Protein AF-A0A9D9NHU2-F1 (afdb_monomer_lite)

Structure (mmCIF, N/CA/C/O backbone):
data_AF-A0A9D9NHU2-F1
#
_entry.id   AF-A0A9D9NHU2-F1
#
loop_
_atom_site.group_PDB
_atom_site.id
_atom_site.type_symbol
_atom_site.label_atom_id
_atom_site.label_alt_id
_atom_site.label_comp_id
_atom_site.label_asym_id
_atom_site.label_entity_id
_atom_site.label_seq_id
_atom_site.pdbx_PDB_ins_code
_a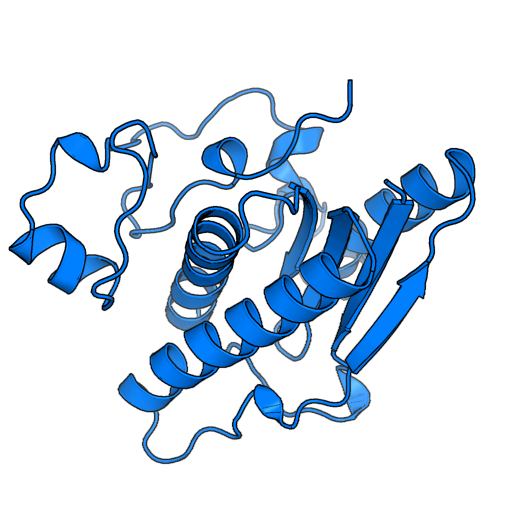tom_site.Cartn_x
_atom_site.Cartn_y
_atom_site.Cartn_z
_atom_site.occupancy
_atom_site.B_iso_or_equiv
_atom_site.auth_seq_id
_atom_site.auth_comp_id
_atom_site.auth_asym_id
_atom_site.auth_atom_id
_atom_site.pdbx_PDB_model_num
ATOM 1 N N . MET A 1 1 ? 12.990 13.660 -10.663 1.00 80.00 1 MET A N 1
ATOM 2 C CA . MET A 1 1 ? 12.350 12.612 -9.836 1.00 80.00 1 MET A CA 1
ATOM 3 C C . MET A 1 1 ? 12.572 11.286 -10.528 1.00 80.00 1 MET A C 1
ATOM 5 O O . MET A 1 1 ? 12.376 11.234 -11.737 1.00 80.00 1 MET A O 1
ATOM 9 N N . SER A 1 2 ? 12.966 10.268 -9.773 1.00 94.19 2 SER A N 1
ATOM 10 C CA . SER A 1 2 ? 13.248 8.923 -10.280 1.00 94.19 2 SER A CA 1
ATOM 11 C C . SER A 1 2 ? 12.196 7.936 -9.783 1.00 94.19 2 SER A C 1
ATOM 13 O O . SER A 1 2 ? 11.373 8.263 -8.919 1.00 94.19 2 SER A O 1
ATOM 15 N N . PHE A 1 3 ? 12.226 6.727 -10.334 1.00 97.00 3 PHE A N 1
ATOM 16 C CA . PHE A 1 3 ? 11.412 5.614 -9.871 1.00 97.00 3 PHE A CA 1
ATOM 17 C C . PHE A 1 3 ? 12.266 4.631 -9.077 1.00 97.00 3 PHE A C 1
ATOM 19 O O . PHE A 1 3 ? 13.437 4.421 -9.385 1.00 97.00 3 PHE A O 1
ATOM 26 N N . TYR A 1 4 ? 11.668 4.007 -8.070 1.00 97.62 4 TYR A N 1
ATOM 27 C CA . TYR A 1 4 ? 12.347 3.074 -7.186 1.00 97.62 4 TYR A CA 1
ATOM 28 C C . TYR A 1 4 ? 11.470 1.862 -6.891 1.00 97.62 4 TYR A C 1
ATOM 30 O O . TYR A 1 4 ? 10.269 1.986 -6.647 1.00 97.62 4 TYR A O 1
ATOM 38 N N . HIS A 1 5 ? 12.092 0.688 -6.862 1.00 97.56 5 HIS A N 1
ATOM 39 C CA . HIS A 1 5 ? 11.513 -0.543 -6.348 1.00 97.56 5 HIS A CA 1
ATOM 40 C C . HIS A 1 5 ? 11.948 -0.741 -4.899 1.00 97.56 5 HIS A C 1
ATOM 42 O O . HIS A 1 5 ? 13.120 -1.005 -4.623 1.00 97.56 5 HIS A O 1
ATOM 48 N N . PHE A 1 6 ? 10.997 -0.625 -3.979 1.00 97.12 6 PHE A N 1
ATOM 49 C CA . PHE A 1 6 ? 11.172 -0.978 -2.575 1.00 97.12 6 PHE A CA 1
ATOM 50 C C . PHE A 1 6 ? 10.525 -2.335 -2.303 1.00 97.12 6 PHE A C 1
ATOM 52 O O . PHE A 1 6 ? 9.419 -2.612 -2.772 1.00 97.12 6 PHE A O 1
ATOM 59 N N . TYR A 1 7 ? 11.198 -3.181 -1.529 1.00 95.75 7 TYR A N 1
ATOM 60 C CA . TYR A 1 7 ? 10.644 -4.465 -1.114 1.00 95.75 7 TYR A CA 1
ATOM 61 C C . TYR A 1 7 ? 11.212 -4.948 0.217 1.00 95.75 7 TYR A C 1
ATOM 63 O O . TYR A 1 7 ? 12.335 -4.597 0.579 1.00 95.75 7 TYR A O 1
ATOM 71 N N . THR A 1 8 ? 10.463 -5.789 0.928 1.00 93.81 8 THR A N 1
ATOM 72 C CA . THR A 1 8 ? 11.000 -6.605 2.031 1.00 93.81 8 THR A CA 1
ATOM 73 C C . THR A 1 8 ? 11.357 -8.007 1.526 1.00 93.81 8 THR A C 1
ATOM 75 O O . THR A 1 8 ? 10.780 -8.483 0.551 1.00 93.81 8 THR A O 1
ATOM 78 N N . ASP A 1 9 ? 12.361 -8.657 2.118 1.00 86.44 9 ASP A N 1
ATOM 79 C CA . ASP A 1 9 ? 12.781 -10.011 1.725 1.00 86.44 9 ASP A CA 1
ATOM 80 C C . ASP A 1 9 ? 11.915 -11.060 2.431 1.00 86.44 9 ASP A C 1
ATOM 82 O O . ASP A 1 9 ? 12.113 -11.343 3.613 1.00 86.44 9 ASP A O 1
ATOM 86 N N . GLY A 1 10 ? 10.981 -11.665 1.692 1.00 79.25 10 GLY A N 1
ATOM 87 C CA . GLY A 1 10 ? 10.067 -12.679 2.230 1.00 79.25 10 GLY A CA 1
ATOM 88 C C . GLY A 1 10 ? 10.745 -13.970 2.690 1.00 79.25 10 GLY A C 1
ATOM 89 O O . GLY A 1 10 ? 10.165 -14.716 3.469 1.00 79.25 10 GLY A O 1
ATOM 90 N N . ARG A 1 11 ? 11.991 -14.240 2.275 1.00 76.38 11 ARG A N 1
ATOM 91 C CA . ARG A 1 11 ? 12.738 -15.432 2.733 1.00 76.38 11 ARG A CA 1
ATOM 92 C C . ARG A 1 11 ? 13.315 -15.260 4.133 1.00 76.38 11 ARG A C 1
ATOM 94 O O . ARG A 1 11 ? 13.636 -16.243 4.789 1.00 76.38 11 ARG A O 1
ATOM 101 N N . CYS A 1 12 ? 13.497 -14.015 4.563 1.00 65.06 12 CYS A N 1
ATOM 102 C CA . CYS A 1 12 ? 14.100 -13.680 5.849 1.00 65.06 12 CYS A CA 1
ATOM 103 C C . CYS A 1 12 ? 13.056 -13.334 6.914 1.00 65.06 12 CYS A C 1
ATOM 105 O O . CYS A 1 12 ? 13.440 -12.885 7.992 1.00 65.06 12 CYS A O 1
ATOM 107 N N . GLN A 1 13 ? 11.763 -13.477 6.613 1.00 65.06 13 GLN A N 1
ATOM 108 C CA . GLN A 1 13 ? 10.702 -12.951 7.455 1.00 65.06 13 GLN A CA 1
ATOM 109 C C . GLN A 1 13 ? 9.581 -13.973 7.669 1.00 65.06 13 GLN A C 1
ATOM 111 O O . GLN A 1 13 ? 9.159 -14.671 6.750 1.00 65.06 13 GLN A O 1
ATOM 116 N N . SER A 1 14 ? 9.104 -14.048 8.913 1.00 77.69 14 SER A N 1
ATOM 117 C CA . SER A 1 14 ? 7.862 -14.739 9.266 1.00 77.69 14 SER A CA 1
ATOM 118 C C . SER A 1 14 ? 6.642 -14.031 8.650 1.00 77.69 14 SER A C 1
ATOM 120 O O . SER A 1 14 ? 6.764 -12.948 8.081 1.00 77.69 14 SER A O 1
ATOM 122 N N . LEU A 1 15 ? 5.448 -14.623 8.734 1.00 86.56 15 LEU A N 1
ATOM 123 C CA . LEU A 1 15 ? 4.228 -13.994 8.209 1.00 86.56 15 LEU A CA 1
ATOM 124 C C . LEU A 1 15 ? 4.022 -12.589 8.808 1.00 86.56 15 LEU A C 1
ATOM 126 O O . LEU A 1 15 ? 3.849 -12.442 10.023 1.00 86.56 15 LEU A O 1
ATOM 130 N N . ILE A 1 16 ? 4.017 -11.573 7.939 1.00 90.94 16 ILE A N 1
ATOM 131 C CA . ILE A 1 16 ? 3.676 -10.180 8.259 1.00 90.94 16 ILE A CA 1
ATOM 132 C C . ILE A 1 16 ? 2.160 -10.063 8.414 1.00 90.94 16 ILE A C 1
ATOM 134 O O . ILE A 1 16 ? 1.683 -9.478 9.385 1.00 90.94 16 ILE A O 1
ATOM 138 N N . PHE A 1 17 ? 1.417 -10.627 7.461 1.00 93.75 17 PHE A N 1
ATOM 139 C CA . PHE A 1 17 ? -0.039 -10.588 7.410 1.00 93.75 17 PHE A CA 1
ATOM 140 C C . PHE A 1 17 ? -0.584 -12.000 7.593 1.00 93.75 17 PHE A C 1
ATOM 142 O O . PHE A 1 17 ? -0.278 -12.895 6.805 1.00 93.75 17 PHE A O 1
ATOM 149 N N . ARG A 1 18 ? -1.368 -12.210 8.653 1.00 92.62 18 ARG A N 1
ATOM 150 C CA . ARG A 1 18 ? -1.870 -13.541 9.033 1.00 92.62 18 ARG A CA 1
ATOM 151 C C . ARG A 1 18 ? -3.325 -13.750 8.642 1.00 92.62 18 ARG A C 1
ATOM 153 O O . ARG A 1 18 ? -3.749 -14.881 8.434 1.00 92.62 18 ARG A O 1
ATOM 160 N N . ASP A 1 19 ? -4.078 -12.663 8.542 1.00 95.00 19 ASP A N 1
ATOM 161 C CA . ASP A 1 19 ? -5.487 -12.663 8.180 1.00 95.00 19 ASP A CA 1
ATOM 162 C C . ASP A 1 19 ? -5.866 -11.389 7.410 1.00 95.00 19 ASP A C 1
ATOM 164 O O . ASP A 1 19 ? -5.051 -10.487 7.197 1.00 95.00 19 ASP A O 1
ATOM 168 N N . ALA A 1 20 ? -7.125 -11.321 6.974 1.00 96.38 20 ALA A N 1
ATOM 169 C CA . ALA A 1 20 ? -7.640 -10.193 6.208 1.00 96.38 20 ALA A CA 1
ATOM 170 C C . ALA A 1 20 ? -7.534 -8.858 6.961 1.00 96.38 20 ALA A C 1
ATOM 172 O O . ALA A 1 20 ? -7.265 -7.837 6.339 1.00 96.38 20 ALA A O 1
ATOM 173 N N . GLU A 1 21 ? -7.698 -8.841 8.284 1.00 95.56 21 GLU A N 1
ATOM 174 C CA . GLU A 1 21 ? -7.624 -7.602 9.062 1.00 95.56 21 GLU A CA 1
ATOM 175 C C . GLU A 1 21 ? -6.203 -7.024 9.069 1.00 95.56 21 GLU A C 1
ATOM 177 O O . GLU A 1 21 ? -6.027 -5.805 8.979 1.00 95.56 21 GLU A O 1
ATOM 182 N N . ASP A 1 22 ? -5.178 -7.879 9.112 1.00 95.88 22 ASP A N 1
ATOM 183 C CA . ASP A 1 22 ? -3.791 -7.433 8.975 1.00 95.88 22 ASP A CA 1
ATOM 184 C C . ASP A 1 22 ? -3.569 -6.774 7.611 1.00 95.88 22 ASP A C 1
ATOM 186 O O . ASP A 1 22 ? -2.947 -5.710 7.526 1.00 95.88 22 ASP A O 1
ATOM 190 N N . PHE A 1 23 ? -4.104 -7.372 6.542 1.00 97.44 23 PHE A N 1
ATOM 191 C CA . PHE A 1 23 ? -4.019 -6.784 5.209 1.00 97.44 23 PHE A CA 1
ATOM 192 C C . PHE A 1 23 ? -4.776 -5.456 5.119 1.00 97.44 23 PHE A C 1
ATOM 194 O O . PHE A 1 23 ? -4.222 -4.504 4.576 1.00 97.44 23 PHE A O 1
ATOM 201 N N . ILE A 1 24 ? -5.972 -5.339 5.707 1.00 97.44 24 ILE A N 1
ATOM 202 C CA . ILE A 1 24 ? -6.729 -4.074 5.779 1.00 97.44 24 ILE A CA 1
ATOM 203 C C . ILE A 1 24 ? -5.876 -2.983 6.447 1.00 97.44 24 ILE A C 1
ATOM 205 O O . ILE A 1 24 ? -5.733 -1.878 5.916 1.00 97.44 24 ILE A O 1
ATOM 209 N N . ARG A 1 25 ? -5.226 -3.305 7.575 1.00 96.44 25 ARG A N 1
ATOM 210 C CA . ARG A 1 25 ? -4.286 -2.398 8.260 1.00 96.44 25 ARG A CA 1
ATOM 211 C C . ARG A 1 25 ? -3.094 -2.037 7.369 1.00 96.44 25 ARG A C 1
ATOM 213 O O . ARG A 1 25 ? -2.672 -0.881 7.370 1.00 96.44 25 ARG A O 1
ATOM 220 N N . GLY A 1 26 ? -2.580 -2.991 6.593 1.00 97.00 26 GLY A N 1
ATOM 221 C CA . GLY A 1 26 ? -1.527 -2.786 5.597 1.00 97.00 26 GLY A CA 1
ATOM 222 C C . GLY A 1 26 ? -1.925 -1.813 4.491 1.00 97.00 26 GLY A C 1
ATOM 223 O O . GLY A 1 26 ? -1.228 -0.824 4.280 1.00 97.00 26 GLY A O 1
ATOM 224 N N . MET A 1 27 ? -3.061 -2.051 3.834 1.00 97.88 27 MET A N 1
ATOM 225 C CA . MET A 1 27 ? -3.613 -1.186 2.782 1.00 97.88 27 MET A CA 1
ATOM 226 C C . MET A 1 27 ? -3.800 0.245 3.299 1.00 97.88 27 MET A C 1
ATOM 228 O O . MET A 1 27 ? -3.330 1.208 2.692 1.00 97.88 27 MET A O 1
ATOM 232 N N . ASN A 1 28 ? -4.389 0.384 4.488 1.00 97.69 28 ASN A N 1
ATOM 233 C CA . ASN A 1 28 ? -4.595 1.685 5.116 1.00 97.69 28 ASN A CA 1
ATOM 234 C C . ASN A 1 28 ? -3.263 2.362 5.476 1.00 97.69 28 ASN A C 1
ATOM 236 O O . ASN A 1 28 ? -3.112 3.570 5.288 1.00 97.69 28 ASN A O 1
ATOM 240 N N . ALA A 1 29 ? -2.261 1.604 5.934 1.00 97.56 29 ALA A N 1
ATOM 241 C CA . ALA A 1 29 ? -0.925 2.135 6.199 1.00 97.56 29 ALA A CA 1
ATOM 242 C C . ALA A 1 29 ? -0.248 2.689 4.934 1.00 97.56 29 ALA A C 1
ATOM 244 O O . ALA A 1 29 ? 0.498 3.664 5.050 1.00 97.56 29 ALA A O 1
ATOM 245 N N . VAL A 1 30 ? -0.520 2.138 3.743 1.00 98.12 30 VAL A N 1
ATOM 246 C CA . VAL A 1 30 ? -0.063 2.726 2.469 1.00 98.12 30 VAL A CA 1
ATOM 247 C C . VAL A 1 30 ? -0.676 4.112 2.277 1.00 98.12 30 VAL A C 1
ATOM 249 O O . VAL A 1 30 ? 0.070 5.076 2.107 1.00 98.12 30 VAL A O 1
ATOM 252 N N . ALA A 1 31 ? -2.001 4.235 2.397 1.00 97.69 31 ALA A N 1
ATOM 253 C CA . ALA A 1 31 ? -2.713 5.508 2.250 1.00 97.69 31 ALA A CA 1
ATOM 254 C C . ALA A 1 31 ? -2.180 6.587 3.210 1.00 97.69 31 ALA A C 1
ATOM 256 O O . ALA A 1 31 ? -1.863 7.705 2.802 1.00 97.69 31 ALA A O 1
ATOM 257 N N . PHE A 1 32 ? -2.006 6.240 4.488 1.00 97.94 32 PHE A N 1
ATOM 258 C CA . PHE A 1 32 ? -1.442 7.162 5.476 1.00 97.94 32 PHE A CA 1
ATOM 259 C C . PHE A 1 32 ? 0.019 7.515 5.191 1.00 97.94 32 PHE A C 1
ATOM 261 O O . PHE A 1 32 ? 0.433 8.642 5.454 1.00 97.94 32 PHE A O 1
ATOM 268 N N . SER A 1 33 ? 0.801 6.582 4.646 1.00 97.88 33 SER A N 1
ATOM 269 C CA . SER A 1 33 ? 2.198 6.844 4.285 1.00 97.88 33 SER A CA 1
ATOM 270 C C . SER A 1 33 ? 2.299 7.813 3.109 1.00 97.88 33 SER A C 1
ATOM 272 O O . SER A 1 33 ? 3.141 8.703 3.155 1.00 97.88 33 SER A O 1
ATOM 274 N N . VAL A 1 34 ? 1.405 7.715 2.116 1.00 96.69 34 VAL A N 1
ATOM 275 C CA . VAL A 1 34 ? 1.290 8.708 1.028 1.00 96.69 34 VAL A CA 1
ATOM 276 C C . VAL A 1 34 ? 0.927 10.080 1.592 1.00 96.69 34 VAL A C 1
ATOM 278 O O . VAL A 1 34 ? 1.561 11.076 1.261 1.00 96.69 34 VAL A O 1
ATOM 281 N N . GLN A 1 35 ? -0.041 10.133 2.507 1.00 95.94 35 GLN A N 1
ATOM 282 C CA . GLN A 1 35 ? -0.481 11.396 3.097 1.00 95.94 35 GLN A CA 1
ATOM 283 C C . GLN A 1 35 ? 0.602 12.086 3.942 1.00 95.94 35 GLN A C 1
ATOM 285 O O . GLN A 1 35 ? 0.650 13.315 3.991 1.00 95.94 35 GLN A O 1
ATOM 290 N N . VAL A 1 36 ? 1.451 11.312 4.623 1.00 97.00 36 VAL A N 1
ATOM 291 C CA . VAL A 1 36 ? 2.588 11.839 5.397 1.00 97.00 36 VAL A CA 1
ATOM 292 C C . VAL A 1 36 ? 3.746 12.241 4.478 1.00 97.00 36 VAL A C 1
ATOM 294 O O . VAL A 1 36 ? 4.400 13.248 4.733 1.00 97.00 36 VAL A O 1
ATOM 297 N N . CYS A 1 37 ? 3.992 11.483 3.409 1.00 96.75 37 CYS A N 1
ATOM 298 C CA . CYS A 1 37 ? 5.098 11.684 2.474 1.00 96.75 37 CYS A CA 1
ATOM 299 C C . CYS A 1 37 ? 4.579 12.222 1.131 1.00 96.75 37 CYS A C 1
ATOM 301 O O . CYS A 1 37 ? 4.667 11.544 0.110 1.00 96.75 37 CYS A O 1
ATOM 303 N N . GLN A 1 38 ? 4.041 13.446 1.131 1.00 93.69 38 GLN A N 1
ATOM 304 C CA . GLN A 1 38 ? 3.325 14.029 -0.018 1.00 93.69 38 GLN A CA 1
ATOM 305 C C . GLN A 1 38 ? 4.175 14.212 -1.287 1.00 93.69 38 GLN A C 1
ATOM 307 O O . GLN A 1 38 ? 3.632 14.331 -2.383 1.00 93.69 38 GLN A O 1
ATOM 312 N N . SER A 1 39 ? 5.504 14.225 -1.165 1.00 95.31 39 SER A N 1
ATOM 313 C CA . SER A 1 39 ? 6.433 14.271 -2.301 1.00 95.31 39 SER A CA 1
ATOM 314 C C . SER A 1 39 ? 6.648 12.909 -2.978 1.00 95.31 39 SER A C 1
ATOM 316 O O . SER A 1 39 ? 7.305 12.839 -4.021 1.00 95.31 39 SER A O 1
ATOM 318 N N . VAL A 1 40 ? 6.094 11.829 -2.415 1.00 96.81 40 VAL A N 1
ATOM 319 C CA . VAL A 1 40 ? 6.191 10.464 -2.939 1.00 96.81 40 VAL A CA 1
ATOM 320 C C . VAL A 1 40 ? 4.870 10.045 -3.561 1.00 96.81 40 VAL A C 1
ATOM 322 O O . VAL A 1 40 ? 3.805 10.118 -2.957 1.00 96.81 40 VAL A O 1
ATOM 325 N N . SER A 1 41 ? 4.954 9.528 -4.779 1.00 96.69 41 SER A N 1
ATOM 326 C CA . SER A 1 41 ? 3.834 8.921 -5.487 1.00 96.69 41 SER A CA 1
ATOM 327 C C . SER A 1 41 ? 3.986 7.403 -5.503 1.00 96.69 41 SER A C 1
ATOM 329 O O . SER A 1 41 ? 5.021 6.887 -5.928 1.00 96.69 41 SER A O 1
ATOM 331 N N . VAL A 1 42 ? 2.952 6.673 -5.083 1.00 97.69 42 VAL A N 1
ATOM 332 C CA . VAL A 1 42 ? 2.912 5.211 -5.223 1.00 97.69 42 VAL A CA 1
ATOM 333 C C . VAL A 1 42 ? 2.389 4.877 -6.612 1.00 97.69 42 VAL A C 1
ATOM 335 O O . VAL A 1 42 ? 1.257 5.205 -6.950 1.00 97.69 42 VAL A O 1
ATOM 338 N N . VAL A 1 43 ? 3.218 4.229 -7.424 1.00 97.12 43 VAL A N 1
ATOM 339 C CA . VAL A 1 43 ? 2.869 3.809 -8.786 1.00 97.12 43 VAL A CA 1
ATOM 340 C C . VAL A 1 43 ? 2.164 2.458 -8.755 1.00 97.12 43 VAL A C 1
ATOM 342 O O . VAL A 1 43 ? 1.105 2.281 -9.349 1.00 97.12 43 VAL A O 1
ATOM 345 N N . ALA A 1 44 ? 2.742 1.493 -8.048 1.00 97.31 44 ALA A N 1
ATOM 346 C CA . ALA A 1 44 ? 2.163 0.169 -7.876 1.00 97.31 44 ALA A CA 1
ATOM 347 C C . ALA A 1 44 ? 2.598 -0.423 -6.539 1.00 97.31 44 ALA A C 1
ATOM 349 O O . ALA A 1 44 ? 3.672 -0.093 -6.034 1.00 97.31 44 ALA A O 1
ATOM 350 N N . PHE A 1 45 ? 1.796 -1.322 -5.978 1.00 98.31 45 PHE A N 1
ATOM 351 C CA . PHE A 1 45 ? 2.211 -2.113 -4.827 1.00 98.31 45 PHE A CA 1
ATOM 352 C C . PHE A 1 45 ? 1.523 -3.477 -4.782 1.00 98.31 45 PHE A C 1
ATOM 354 O O . PHE A 1 45 ? 0.471 -3.696 -5.388 1.00 98.31 45 PHE A O 1
ATOM 361 N N . CYS A 1 46 ? 2.115 -4.379 -4.007 1.00 98.00 46 CYS A N 1
ATOM 362 C CA . CYS A 1 46 ? 1.543 -5.667 -3.651 1.00 98.00 46 CYS A CA 1
ATOM 363 C C . CYS A 1 46 ? 1.966 -6.037 -2.227 1.00 98.00 46 CYS A C 1
ATOM 365 O O . CYS A 1 46 ? 3.160 -6.032 -1.916 1.00 98.00 46 CYS A O 1
ATOM 367 N N . LEU A 1 47 ? 0.995 -6.358 -1.374 1.00 97.81 47 LEU A N 1
ATOM 368 C CA . LEU A 1 47 ? 1.220 -6.887 -0.034 1.00 97.81 47 LEU A CA 1
ATOM 369 C C . LEU A 1 47 ? 1.056 -8.407 -0.099 1.00 97.81 47 LEU A C 1
ATOM 371 O O . LEU A 1 47 ? -0.037 -8.900 -0.360 1.00 97.81 47 LEU A O 1
ATOM 375 N N . MET A 1 48 ? 2.141 -9.144 0.091 1.00 96.00 48 MET A N 1
ATOM 376 C CA . MET A 1 48 ? 2.143 -10.601 0.235 1.00 96.00 48 MET A CA 1
ATOM 377 C C . MET A 1 48 ? 2.146 -10.946 1.722 1.00 96.00 48 MET A C 1
ATOM 379 O O . MET A 1 48 ? 2.443 -10.095 2.552 1.00 96.00 48 MET A O 1
ATOM 383 N N . ASP A 1 49 ? 1.844 -12.188 2.065 1.00 93.56 49 ASP A N 1
ATOM 384 C CA . ASP A 1 49 ? 1.783 -12.689 3.439 1.00 93.56 49 ASP A CA 1
ATOM 385 C C . ASP A 1 49 ? 3.073 -12.451 4.252 1.00 93.56 49 ASP A C 1
ATOM 387 O O . ASP A 1 49 ? 3.007 -12.021 5.404 1.00 93.56 49 ASP A O 1
ATOM 391 N N . ASN A 1 50 ? 4.249 -12.651 3.654 1.00 91.25 50 ASN A N 1
ATOM 392 C CA . ASN A 1 50 ? 5.561 -12.506 4.298 1.00 91.25 50 ASN A CA 1
ATOM 393 C C . ASN A 1 50 ? 6.426 -11.360 3.740 1.00 91.25 50 ASN A C 1
ATOM 395 O O . ASN A 1 50 ? 7.526 -11.129 4.240 1.00 91.25 50 ASN A O 1
ATOM 399 N N . HIS A 1 51 ? 5.970 -10.625 2.721 1.00 93.88 51 HIS A N 1
ATOM 400 C CA . HIS A 1 51 ? 6.712 -9.481 2.185 1.00 93.88 51 HIS A CA 1
ATOM 401 C C . HIS A 1 51 ? 5.842 -8.454 1.465 1.00 93.88 51 HIS A C 1
ATOM 403 O O . HIS A 1 51 ? 4.673 -8.675 1.179 1.00 93.88 51 HIS A O 1
ATOM 409 N N . VAL A 1 52 ? 6.423 -7.301 1.146 1.00 96.62 52 VAL A N 1
ATOM 410 C CA . VAL A 1 52 ? 5.755 -6.235 0.396 1.00 96.62 52 VAL A CA 1
ATOM 411 C C . VAL A 1 52 ? 6.609 -5.788 -0.780 1.00 96.62 52 VAL A C 1
ATOM 413 O O . VAL A 1 52 ? 7.838 -5.818 -0.711 1.00 96.62 52 VAL A O 1
ATOM 416 N N . HIS A 1 53 ? 5.953 -5.322 -1.838 1.00 97.50 53 HIS A N 1
ATOM 417 C CA . HIS A 1 53 ? 6.578 -4.681 -2.988 1.00 97.50 53 HIS A CA 1
ATOM 418 C C . HIS A 1 53 ? 5.917 -3.335 -3.259 1.00 97.50 53 HIS A C 1
ATOM 420 O O . HIS A 1 53 ? 4.692 -3.245 -3.280 1.00 97.50 53 HIS A O 1
ATOM 426 N N . PHE A 1 54 ? 6.728 -2.318 -3.533 1.00 98.25 54 PHE A N 1
ATOM 427 C CA . PHE A 1 54 ? 6.287 -0.989 -3.933 1.00 98.25 54 PHE A CA 1
ATOM 428 C C . PHE A 1 54 ? 7.117 -0.481 -5.108 1.00 98.25 54 PHE A C 1
ATOM 430 O O . PHE A 1 54 ? 8.344 -0.584 -5.106 1.00 98.25 54 PHE A O 1
ATOM 437 N N . VAL A 1 55 ? 6.444 0.123 -6.079 1.00 98.00 55 VAL A N 1
ATOM 438 C CA . VAL A 1 55 ? 7.041 0.975 -7.105 1.00 98.00 55 VAL A CA 1
ATOM 439 C C . VAL A 1 55 ? 6.682 2.408 -6.748 1.00 98.00 55 VAL A C 1
ATOM 441 O O . VAL A 1 55 ? 5.504 2.763 -6.694 1.00 98.00 55 VAL A O 1
ATOM 444 N N . LEU A 1 56 ? 7.693 3.217 -6.458 1.00 97.69 56 LEU A N 1
ATOM 445 C CA . LEU A 1 56 ? 7.548 4.558 -5.904 1.00 97.69 56 LEU A CA 1
ATOM 446 C C . LEU A 1 56 ? 8.223 5.568 -6.829 1.00 97.69 56 LEU A C 1
ATOM 448 O O . LEU A 1 56 ? 9.281 5.286 -7.385 1.00 97.69 56 LEU A O 1
ATOM 452 N N . LYS A 1 57 ? 7.633 6.751 -6.978 1.00 96.94 57 LYS A N 1
ATOM 453 C CA . LYS A 1 57 ? 8.208 7.891 -7.697 1.00 96.94 57 LYS A CA 1
ATOM 454 C C . LYS A 1 57 ? 8.481 9.012 -6.703 1.00 96.94 57 LYS A C 1
ATOM 456 O O . LYS A 1 57 ? 7.595 9.377 -5.936 1.00 96.94 57 LYS A O 1
ATOM 461 N N . GLY A 1 58 ? 9.687 9.565 -6.735 1.00 95.81 58 GLY A N 1
ATOM 462 C CA . GLY A 1 58 ? 10.095 10.650 -5.843 1.00 95.81 58 GLY A CA 1
ATOM 463 C C . GLY A 1 58 ? 11.594 10.921 -5.935 1.00 95.81 58 GLY A C 1
ATOM 464 O O . GLY A 1 58 ? 12.247 10.538 -6.909 1.00 95.81 58 GLY A O 1
ATOM 465 N N . ILE A 1 59 ? 12.144 11.596 -4.930 1.00 96.06 59 ILE A N 1
ATOM 466 C CA . ILE A 1 59 ? 13.595 11.648 -4.702 1.00 96.06 59 ILE A CA 1
ATOM 467 C C . ILE A 1 59 ? 14.000 10.542 -3.720 1.00 96.06 59 ILE A C 1
ATOM 469 O O . ILE A 1 59 ? 13.206 10.154 -2.868 1.00 96.06 59 ILE A O 1
ATOM 473 N N . SER A 1 60 ? 15.231 10.035 -3.826 1.00 94.38 60 SER A N 1
ATOM 474 C CA . SER A 1 60 ? 15.698 8.872 -3.048 1.00 94.38 60 SER A CA 1
ATOM 475 C C . SER A 1 60 ? 15.442 8.987 -1.533 1.00 94.38 60 SER A C 1
ATOM 477 O O . SER A 1 60 ? 14.936 8.045 -0.919 1.00 94.38 60 SER A O 1
ATOM 479 N N . GLY A 1 61 ? 15.720 10.157 -0.939 1.00 95.31 61 GLY A N 1
ATOM 480 C CA . GLY A 1 61 ? 15.490 10.419 0.489 1.00 95.31 61 GLY A CA 1
ATOM 481 C C . GLY A 1 61 ? 14.023 10.260 0.890 1.00 95.31 61 GLY A C 1
ATOM 482 O O . GLY A 1 61 ? 13.702 9.441 1.749 1.00 95.31 61 GLY A O 1
ATOM 483 N N . ASP A 1 62 ? 13.127 10.956 0.195 1.00 96.19 62 ASP A N 1
ATOM 484 C CA . ASP A 1 62 ? 11.689 10.941 0.480 1.00 96.19 62 ASP A CA 1
ATOM 485 C C . ASP A 1 62 ? 11.079 9.550 0.311 1.00 96.19 62 ASP A C 1
ATOM 487 O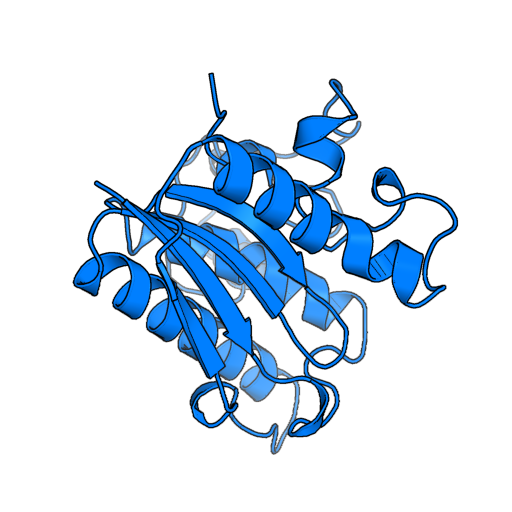 O . ASP A 1 62 ? 10.242 9.119 1.104 1.00 96.19 62 ASP A O 1
ATOM 491 N N . VAL A 1 63 ? 11.520 8.809 -0.706 1.00 95.75 63 VAL A N 1
ATOM 492 C CA . VAL A 1 63 ? 11.034 7.448 -0.946 1.00 95.75 63 VAL A CA 1
ATOM 493 C C . VAL A 1 63 ? 11.522 6.486 0.153 1.00 95.75 63 VAL A C 1
ATOM 495 O O . VAL A 1 63 ? 10.775 5.602 0.586 1.00 95.75 63 VAL A O 1
ATOM 498 N N . SER A 1 64 ? 12.739 6.682 0.670 1.00 95.50 64 SER A N 1
ATOM 499 C CA . SER A 1 64 ? 13.225 5.974 1.863 1.00 95.50 64 SER A CA 1
ATOM 500 C C . SER A 1 64 ? 12.384 6.311 3.098 1.00 95.50 64 SER A C 1
ATOM 502 O O . SER A 1 64 ? 12.035 5.421 3.881 1.00 95.50 64 SER A O 1
ATOM 504 N N . ASP A 1 65 ? 11.992 7.573 3.257 1.00 96.38 65 ASP A N 1
ATOM 505 C CA . ASP A 1 65 ? 11.151 8.012 4.369 1.00 96.38 65 ASP A CA 1
ATOM 506 C C . ASP A 1 65 ? 9.719 7.483 4.267 1.00 96.38 65 ASP A C 1
ATOM 508 O O . ASP A 1 65 ? 9.171 7.048 5.284 1.00 96.38 65 ASP A O 1
ATOM 512 N N . PHE A 1 66 ? 9.160 7.369 3.059 1.00 97.56 66 PHE A N 1
ATOM 513 C CA . PHE A 1 66 ? 7.913 6.639 2.818 1.00 97.56 66 PHE A CA 1
ATOM 514 C C . PHE A 1 66 ? 8.020 5.189 3.305 1.00 97.56 66 PHE A C 1
ATOM 516 O O . PHE A 1 66 ? 7.178 4.729 4.078 1.00 97.56 66 PHE A O 1
ATOM 523 N N . ALA A 1 67 ? 9.082 4.471 2.922 1.00 96.25 67 ALA A N 1
ATOM 524 C CA . ALA A 1 67 ? 9.281 3.082 3.331 1.00 96.25 67 ALA A CA 1
ATOM 525 C C . ALA A 1 67 ? 9.416 2.938 4.859 1.00 96.25 67 ALA A C 1
ATOM 527 O O . ALA A 1 67 ? 8.844 2.022 5.458 1.00 96.25 67 ALA A O 1
ATOM 528 N N . LYS A 1 68 ? 10.140 3.851 5.523 1.00 95.56 68 LYS A N 1
ATOM 529 C CA . LYS A 1 68 ? 10.233 3.891 6.994 1.00 95.56 68 LYS A CA 1
ATOM 530 C C . LYS A 1 68 ? 8.877 4.195 7.631 1.00 95.56 68 LYS A C 1
ATOM 532 O O . LYS A 1 68 ? 8.521 3.552 8.621 1.00 95.56 68 LYS A O 1
ATOM 537 N N . CYS A 1 69 ? 8.126 5.144 7.070 1.00 96.38 69 CYS A N 1
ATOM 538 C CA . CYS A 1 69 ? 6.802 5.533 7.546 1.00 96.38 69 CYS A CA 1
ATOM 539 C C . CYS A 1 69 ? 5.830 4.351 7.477 1.00 96.38 69 CYS A C 1
ATOM 541 O O . CYS A 1 69 ? 5.258 3.984 8.506 1.00 96.38 69 CYS A O 1
ATOM 543 N N . PHE A 1 70 ? 5.751 3.684 6.322 1.00 97.19 70 PHE A N 1
ATOM 544 C CA . PHE A 1 70 ? 4.933 2.491 6.116 1.00 97.19 70 PHE A CA 1
ATOM 545 C C . PHE A 1 70 ? 5.276 1.394 7.124 1.00 97.19 70 PHE A C 1
ATOM 547 O O . PHE A 1 70 ? 4.404 0.929 7.863 1.00 97.19 70 PHE A O 1
ATOM 554 N N . LYS A 1 71 ? 6.565 1.035 7.232 1.00 95.06 71 LYS A N 1
ATOM 555 C CA . LYS A 1 71 ? 7.018 -0.002 8.171 1.00 95.06 71 LYS A CA 1
ATOM 556 C C . LYS A 1 71 ? 6.662 0.340 9.617 1.00 95.06 71 LYS A C 1
ATOM 558 O O . LYS A 1 71 ? 6.242 -0.542 10.368 1.00 95.06 71 LYS A O 1
ATOM 563 N N . ARG A 1 72 ? 6.810 1.608 10.016 1.00 94.00 72 ARG A N 1
ATOM 564 C CA . ARG A 1 72 ? 6.467 2.088 11.362 1.00 94.00 72 ARG A CA 1
ATOM 565 C C . ARG A 1 72 ? 4.965 2.000 11.624 1.00 94.00 72 ARG A C 1
ATOM 567 O O . ARG A 1 72 ? 4.581 1.451 12.652 1.00 94.00 72 ARG A O 1
ATOM 574 N N . LEU A 1 73 ? 4.136 2.525 10.721 1.00 94.69 73 LEU A N 1
ATOM 575 C CA . LEU A 1 73 ? 2.680 2.516 10.874 1.00 94.69 73 LEU A CA 1
ATOM 576 C C . LEU A 1 73 ? 2.148 1.088 10.963 1.00 94.69 73 LEU A C 1
ATOM 578 O O . LEU A 1 73 ? 1.423 0.777 11.906 1.00 94.69 73 LEU A O 1
ATOM 582 N N . LEU A 1 74 ? 2.574 0.208 10.056 1.00 94.50 74 LEU A N 1
ATOM 583 C CA . LEU A 1 74 ? 2.154 -1.189 10.075 1.00 94.50 74 LEU A CA 1
ATOM 584 C C . LEU A 1 74 ? 2.639 -1.913 11.341 1.00 94.50 74 LEU A C 1
ATOM 586 O O . LEU A 1 74 ? 1.855 -2.617 11.967 1.00 94.50 74 LEU A O 1
ATOM 590 N N . SER A 1 75 ? 3.876 -1.675 11.796 1.00 92.69 75 SER A N 1
ATOM 591 C CA . SER A 1 75 ? 4.369 -2.261 13.058 1.00 92.69 75 SER A CA 1
ATOM 592 C C . SER A 1 75 ? 3.513 -1.856 14.262 1.00 92.69 75 SER A C 1
ATOM 594 O O . SER A 1 75 ? 3.198 -2.702 15.092 1.00 92.69 75 SER A O 1
ATOM 596 N N . ILE A 1 76 ? 3.117 -0.579 14.355 1.00 91.62 76 ILE A N 1
ATOM 597 C CA . ILE A 1 76 ? 2.236 -0.087 15.428 1.00 91.62 76 ILE A CA 1
ATOM 598 C C . ILE A 1 76 ? 0.870 -0.771 15.342 1.00 91.62 76 ILE A C 1
ATOM 600 O O . ILE A 1 76 ? 0.348 -1.237 16.352 1.00 91.62 76 ILE A O 1
ATOM 604 N N . GLN A 1 77 ? 0.304 -0.866 14.136 1.00 91.62 77 GLN A N 1
ATOM 605 C CA . GLN A 1 77 ? -0.982 -1.525 13.935 1.00 91.62 77 GLN A CA 1
ATOM 606 C C . GLN A 1 77 ? -0.924 -3.000 14.340 1.00 91.62 77 GLN A C 1
ATOM 608 O O . GLN A 1 77 ? -1.794 -3.450 15.078 1.00 91.62 77 GLN A O 1
ATOM 613 N N . LEU A 1 78 ? 0.099 -3.752 13.939 1.00 91.69 78 LEU A N 1
ATOM 614 C CA . LEU A 1 78 ? 0.224 -5.166 14.305 1.00 91.69 78 LEU A CA 1
ATOM 615 C C . LEU A 1 78 ? 0.512 -5.355 15.805 1.00 91.69 78 LEU A C 1
ATOM 617 O O . LEU A 1 78 ? -0.026 -6.281 16.407 1.00 91.69 78 LEU A O 1
ATOM 621 N N . ALA A 1 79 ? 1.276 -4.458 16.440 1.00 90.62 79 ALA A N 1
ATOM 622 C CA . ALA A 1 79 ? 1.533 -4.485 17.888 1.00 90.62 79 ALA A CA 1
ATOM 623 C C . ALA A 1 79 ? 0.282 -4.233 18.738 1.00 90.62 79 ALA A C 1
ATOM 625 O O . ALA A 1 79 ? 0.193 -4.725 19.856 1.00 90.62 79 ALA A O 1
ATOM 626 N N . ASN A 1 80 ? -0.713 -3.526 18.201 1.00 86.81 80 ASN A N 1
ATOM 627 C CA . ASN A 1 80 ? -1.999 -3.358 18.879 1.00 86.81 80 ASN A CA 1
ATOM 628 C C . ASN A 1 80 ? -2.878 -4.621 18.831 1.00 86.81 80 ASN A C 1
ATOM 63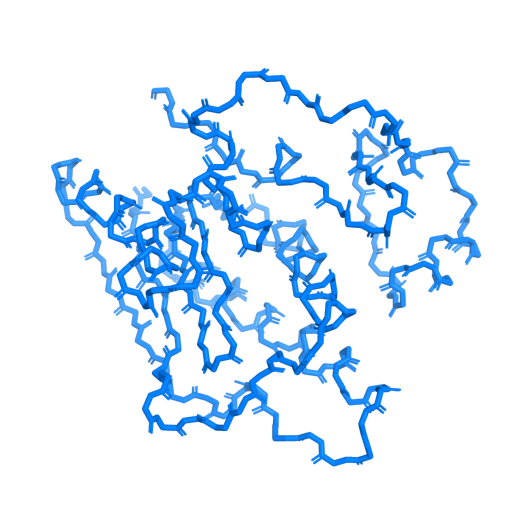0 O O . ASN A 1 80 ? -3.859 -4.697 19.564 1.00 86.81 80 ASN A O 1
ATOM 634 N N . LYS A 1 81 ? -2.582 -5.579 17.943 1.00 90.00 81 LYS A N 1
ATOM 635 C CA . LYS A 1 81 ? -3.347 -6.830 17.788 1.00 90.00 81 LYS A CA 1
ATOM 636 C C . LYS A 1 81 ? -2.629 -8.036 18.379 1.00 90.00 81 LYS A C 1
ATOM 638 O O . LYS A 1 81 ? -3.264 -8.907 18.962 1.00 90.00 81 LYS A O 1
ATOM 643 N N . TYR A 1 82 ? -1.311 -8.082 18.239 1.00 89.94 82 TYR A N 1
ATOM 644 C CA . TYR A 1 82 ? -0.481 -9.182 18.705 1.00 89.94 82 TYR A CA 1
ATOM 645 C C . TYR A 1 82 ? 0.372 -8.731 19.893 1.00 89.94 82 TYR A C 1
ATOM 647 O O . TYR A 1 82 ? 0.932 -7.642 19.880 1.00 89.94 82 TYR A O 1
ATOM 655 N N . LEU A 1 83 ? 0.526 -9.588 20.907 1.00 77.75 83 LEU A N 1
ATOM 656 C CA . LEU A 1 83 ? 1.284 -9.266 22.128 1.00 77.75 83 LEU A CA 1
ATOM 657 C C . LEU A 1 83 ? 2.789 -9.039 21.882 1.00 77.75 83 LEU A C 1
ATOM 659 O O . LEU A 1 83 ? 3.420 -8.281 22.615 1.00 77.75 83 LEU A O 1
ATOM 663 N N . LYS A 1 84 ? 3.380 -9.714 20.884 1.00 73.44 84 LYS A N 1
ATOM 664 C CA . LYS A 1 84 ? 4.815 -9.640 20.538 1.00 73.44 84 LYS A CA 1
ATOM 665 C C . LYS A 1 84 ? 5.055 -9.874 19.033 1.00 73.44 84 LYS A C 1
ATOM 667 O O . LYS A 1 84 ? 5.634 -10.898 18.672 1.00 73.44 84 LYS A O 1
ATOM 672 N N . PRO A 1 85 ? 4.571 -9.012 18.123 1.00 77.62 85 PRO A N 1
ATOM 673 C CA . PRO A 1 85 ? 4.892 -9.166 16.712 1.00 77.62 85 PRO A CA 1
ATOM 674 C C . PRO A 1 85 ? 6.358 -8.811 16.478 1.00 77.62 85 PRO A C 1
ATOM 676 O O . PRO A 1 85 ? 6.889 -7.897 17.112 1.00 77.62 85 PRO A O 1
ATOM 679 N N . GLU A 1 86 ? 6.996 -9.490 15.529 1.00 75.44 86 GLU A N 1
ATOM 680 C CA . GLU A 1 86 ? 8.297 -9.042 15.050 1.00 75.44 86 GLU A CA 1
ATOM 681 C C . GLU A 1 86 ? 8.146 -7.673 14.377 1.00 75.44 86 GLU A C 1
ATOM 683 O O . GLU A 1 86 ? 7.354 -7.525 13.440 1.00 75.44 86 GLU A O 1
ATOM 688 N N . PRO A 1 87 ? 8.865 -6.638 14.842 1.00 73.06 87 PRO A N 1
ATOM 689 C CA . PRO A 1 87 ? 8.708 -5.314 14.271 1.00 73.06 87 PRO A CA 1
ATOM 690 C C . PRO A 1 87 ? 9.170 -5.288 12.813 1.00 73.06 87 PRO A C 1
ATOM 692 O O . PRO A 1 87 ? 10.338 -5.543 12.515 1.00 73.06 87 PRO A O 1
ATOM 695 N N . LEU A 1 88 ? 8.290 -4.852 11.907 1.00 82.31 88 LEU A N 1
ATOM 696 C CA . LEU A 1 88 ? 8.582 -4.755 10.474 1.00 82.31 88 LEU A CA 1
ATOM 697 C C . LEU A 1 88 ? 9.764 -3.816 10.178 1.00 82.31 88 LEU A C 1
ATOM 699 O O . LEU A 1 88 ? 10.400 -3.924 9.136 1.00 82.31 88 LEU A O 1
ATOM 703 N N . ARG A 1 89 ? 10.120 -2.916 11.107 1.00 72.88 89 ARG A N 1
ATOM 704 C CA . ARG A 1 89 ? 11.333 -2.084 11.001 1.00 72.88 89 ARG A CA 1
ATOM 705 C C . ARG A 1 89 ? 12.625 -2.897 10.835 1.00 72.88 89 ARG A C 1
ATOM 707 O O . ARG A 1 89 ? 13.551 -2.377 10.220 1.00 72.88 89 ARG A O 1
ATOM 714 N N . TYR A 1 90 ? 12.677 -4.124 11.360 1.00 75.38 90 TYR A N 1
ATOM 715 C CA . TYR A 1 90 ? 13.839 -5.015 11.272 1.00 75.38 90 TYR A CA 1
ATOM 716 C C . TYR A 1 90 ? 13.815 -5.924 10.046 1.00 75.38 90 TYR A C 1
ATOM 718 O O . TYR A 1 90 ? 14.798 -6.610 9.779 1.00 75.38 90 TYR A O 1
ATOM 726 N N . ALA A 1 91 ? 12.721 -5.911 9.281 1.00 82.75 91 ALA A N 1
ATOM 727 C CA . ALA A 1 91 ? 12.646 -6.645 8.034 1.00 82.75 91 ALA A CA 1
ATOM 728 C C . ALA A 1 91 ? 13.771 -6.216 7.103 1.00 82.75 91 ALA A C 1
ATOM 730 O O . ALA A 1 91 ? 13.914 -5.029 6.775 1.00 82.75 91 ALA A O 1
ATOM 731 N N . LYS A 1 92 ? 14.540 -7.203 6.643 1.00 87.06 92 LYS A N 1
ATOM 732 C CA . LYS A 1 92 ? 15.522 -6.992 5.591 1.00 87.06 92 LYS A CA 1
ATOM 733 C C . LYS A 1 92 ? 14.787 -6.452 4.370 1.00 87.06 92 LYS A C 1
ATOM 735 O O . LYS A 1 92 ? 13.827 -7.056 3.901 1.00 87.06 92 LYS A O 1
ATOM 740 N N . SER A 1 93 ? 15.216 -5.299 3.877 1.00 91.69 93 SER A N 1
ATOM 741 C CA . SER A 1 93 ? 14.570 -4.633 2.750 1.00 91.69 93 SER A CA 1
ATOM 742 C C . SER A 1 93 ? 15.578 -4.219 1.695 1.00 91.69 93 SER A C 1
ATOM 744 O O . SER A 1 93 ? 16.698 -3.836 2.027 1.00 91.69 93 SER A O 1
ATOM 746 N N . GLY A 1 94 ? 15.163 -4.285 0.435 1.00 91.75 94 GLY A N 1
ATOM 747 C CA . GLY A 1 94 ? 15.924 -3.812 -0.709 1.00 91.75 94 GLY A CA 1
ATOM 748 C C . GLY A 1 94 ? 15.318 -2.547 -1.299 1.00 91.75 94 GLY A C 1
ATOM 749 O O . GLY A 1 94 ? 14.125 -2.269 -1.155 1.00 91.75 94 GLY A O 1
ATOM 750 N N . PHE A 1 95 ? 16.176 -1.783 -1.963 1.00 92.69 95 PHE A N 1
ATOM 751 C CA . PHE A 1 95 ? 15.813 -0.552 -2.638 1.00 92.69 95 PHE A CA 1
ATOM 752 C C . PHE A 1 95 ? 16.625 -0.446 -3.926 1.00 92.69 95 PHE A C 1
ATOM 754 O O . PHE A 1 95 ? 17.853 -0.516 -3.877 1.00 92.69 95 PHE A O 1
ATOM 761 N N . LYS A 1 96 ? 15.954 -0.348 -5.075 1.00 95.44 96 LYS A N 1
ATOM 762 C CA . LYS A 1 96 ? 16.608 -0.288 -6.389 1.00 95.44 96 LYS A CA 1
ATOM 763 C C . LYS A 1 96 ? 16.029 0.850 -7.208 1.00 95.44 96 LYS A C 1
ATOM 765 O O . LYS A 1 96 ? 14.816 0.918 -7.374 1.00 95.44 96 LYS A O 1
ATOM 770 N N . GLU A 1 97 ? 16.884 1.724 -7.719 1.00 96.94 97 GLU A N 1
ATOM 771 C CA . GLU A 1 97 ? 16.471 2.725 -8.701 1.00 96.94 97 GLU A CA 1
ATOM 772 C C . GLU A 1 97 ? 16.119 2.050 -10.032 1.00 96.94 97 GLU A C 1
ATOM 774 O O . GLU A 1 97 ? 16.741 1.065 -10.432 1.00 96.94 97 GLU A O 1
ATOM 779 N N . ILE A 1 98 ? 15.090 2.569 -10.694 1.00 96.19 98 ILE A N 1
ATOM 780 C CA . ILE A 1 98 ? 14.602 2.113 -11.991 1.00 96.19 98 ILE A CA 1
ATOM 781 C C . ILE A 1 98 ? 14.987 3.191 -13.005 1.00 96.19 98 ILE A C 1
ATOM 783 O O . ILE A 1 98 ? 14.473 4.309 -12.956 1.00 96.19 98 ILE A O 1
ATOM 787 N N . LEU A 1 99 ? 15.916 2.849 -13.896 1.00 90.62 99 LEU A N 1
ATOM 788 C CA . LEU A 1 99 ? 16.640 3.827 -14.712 1.00 90.62 99 LEU A CA 1
ATOM 789 C C . LEU A 1 99 ? 15.892 4.269 -15.975 1.00 90.62 99 LEU A C 1
ATOM 791 O O . LEU A 1 99 ? 16.142 5.366 -16.467 1.00 90.62 99 LEU A O 1
ATOM 795 N N . ASP A 1 100 ? 14.972 3.453 -16.497 1.00 92.19 100 ASP A N 1
ATOM 796 C CA . ASP A 1 100 ? 14.267 3.770 -17.740 1.00 92.19 100 ASP A CA 1
ATOM 797 C C . ASP A 1 100 ? 12.796 3.306 -17.767 1.00 92.19 100 ASP A C 1
ATOM 799 O O . ASP A 1 100 ? 12.370 2.472 -16.954 1.00 92.19 100 ASP A O 1
ATOM 803 N N . PRO A 1 101 ? 11.991 3.847 -18.706 1.00 92.19 101 PRO A N 1
ATOM 804 C CA . PRO A 1 101 ? 10.564 3.546 -18.799 1.00 92.19 101 PRO A CA 1
ATOM 805 C C . PRO A 1 101 ? 10.233 2.082 -19.107 1.00 92.19 101 PRO A C 1
ATOM 807 O O . PRO A 1 101 ? 9.153 1.615 -18.732 1.00 92.19 101 PRO A O 1
ATOM 810 N N . TYR A 1 102 ? 11.115 1.349 -19.793 1.00 93.38 102 TYR A N 1
ATOM 811 C CA . TYR A 1 102 ? 10.888 -0.067 -20.074 1.00 93.38 102 TYR A CA 1
ATOM 812 C C . TYR A 1 102 ? 11.023 -0.879 -18.786 1.00 93.38 102 TYR A C 1
ATOM 814 O O . TYR A 1 102 ? 10.098 -1.615 -18.425 1.00 93.38 102 TYR A O 1
ATOM 822 N N . HIS A 1 103 ? 12.106 -0.668 -18.032 1.00 94.50 103 HIS A N 1
ATOM 823 C CA . HIS A 1 103 ? 12.276 -1.293 -16.723 1.00 94.50 103 HIS A CA 1
ATOM 824 C C . HIS A 1 103 ? 11.148 -0.920 -15.761 1.00 94.50 103 HIS A C 1
ATOM 826 O O . HIS A 1 103 ? 10.674 -1.795 -15.042 1.00 94.50 103 HIS A O 1
ATOM 832 N N . LEU A 1 104 ? 10.638 0.316 -15.799 1.00 95.50 104 LEU A N 1
ATOM 833 C CA . LEU A 1 104 ? 9.477 0.706 -14.994 1.00 95.50 104 LEU A CA 1
ATOM 834 C C . LEU A 1 104 ? 8.260 -0.182 -15.273 1.00 95.50 104 LEU A C 1
ATOM 836 O O . LEU A 1 104 ? 7.676 -0.730 -14.336 1.00 95.50 104 LEU A O 1
ATOM 840 N N . LYS A 1 105 ? 7.896 -0.370 -16.548 1.00 94.50 105 LYS A N 1
ATOM 841 C CA . LYS A 1 105 ? 6.769 -1.236 -16.936 1.00 94.50 105 LYS A CA 1
ATOM 842 C C . LY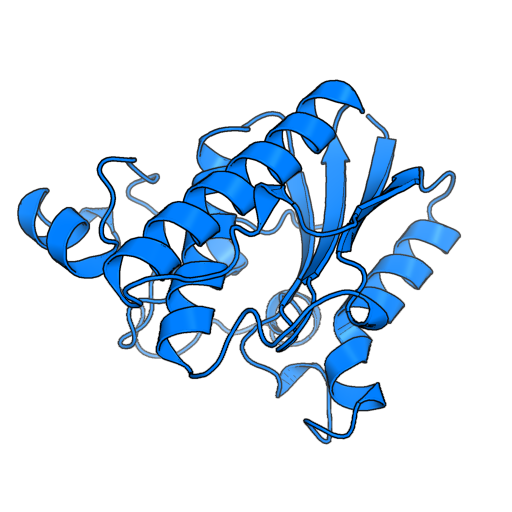S A 1 105 ? 6.993 -2.680 -16.489 1.00 94.50 105 LYS A C 1
ATOM 844 O O . LYS A 1 105 ? 6.081 -3.295 -15.938 1.00 94.50 105 LYS A O 1
ATOM 849 N N . VAL A 1 106 ? 8.209 -3.199 -16.671 1.00 95.38 106 VAL A N 1
ATOM 850 C CA . VAL A 1 106 ? 8.583 -4.555 -16.239 1.00 95.38 106 VAL A CA 1
ATOM 851 C C . VAL A 1 106 ? 8.478 -4.699 -14.720 1.00 95.38 106 VAL A C 1
ATOM 853 O O . VAL A 1 106 ? 7.918 -5.684 -14.240 1.00 95.38 106 VAL A O 1
ATOM 856 N N . THR A 1 107 ? 8.955 -3.723 -13.946 1.00 96.50 107 THR A N 1
ATOM 857 C CA . THR A 1 107 ? 8.882 -3.753 -12.480 1.00 96.50 107 THR A CA 1
ATOM 858 C C . THR A 1 107 ? 7.446 -3.634 -11.974 1.00 96.50 107 THR A C 1
ATOM 860 O O . THR A 1 107 ? 7.077 -4.349 -11.041 1.00 96.50 107 THR A O 1
ATOM 863 N N . VAL A 1 108 ? 6.611 -2.790 -12.589 1.00 96.31 108 VAL A N 1
ATOM 864 C CA . VAL A 1 108 ? 5.176 -2.713 -12.266 1.00 96.31 108 VAL A CA 1
ATOM 865 C C . VAL A 1 108 ? 4.500 -4.056 -12.542 1.00 96.31 108 VAL A C 1
ATOM 867 O O . VAL A 1 108 ? 3.848 -4.601 -11.652 1.00 96.31 108 VAL A O 1
ATOM 870 N N . ALA A 1 109 ? 4.714 -4.638 -13.726 1.00 95.31 109 ALA A N 1
ATOM 871 C CA . ALA A 1 109 ? 4.160 -5.943 -14.073 1.00 95.31 109 ALA A CA 1
ATOM 872 C C . ALA A 1 109 ? 4.629 -7.033 -13.099 1.00 95.31 109 ALA A C 1
ATOM 874 O O . ALA A 1 109 ? 3.806 -7.798 -12.602 1.00 95.31 109 ALA A O 1
ATOM 875 N N . TYR A 1 110 ? 5.925 -7.064 -12.771 1.00 95.50 110 TYR A N 1
ATOM 876 C CA . TYR A 1 110 ? 6.490 -7.966 -11.768 1.00 95.50 110 TYR A CA 1
ATOM 877 C C . TYR A 1 110 ? 5.789 -7.807 -10.416 1.00 95.50 110 TYR A C 1
ATOM 879 O O . TYR A 1 110 ? 5.316 -8.794 -9.859 1.00 95.50 110 TYR A O 1
ATOM 887 N N . CYS A 1 111 ? 5.671 -6.571 -9.918 1.00 95.88 111 CYS A N 1
ATOM 888 C CA . CYS A 1 111 ? 5.047 -6.256 -8.636 1.00 95.88 111 CYS A CA 1
ATOM 889 C C . CYS A 1 111 ? 3.624 -6.825 -8.548 1.00 95.88 111 CYS A C 1
ATOM 891 O O . CYS A 1 111 ? 3.330 -7.566 -7.610 1.00 95.88 111 CYS A O 1
ATOM 893 N N . LEU A 1 112 ? 2.786 -6.550 -9.552 1.00 96.19 112 LEU A N 1
ATOM 894 C CA . LEU A 1 112 ? 1.376 -6.957 -9.585 1.00 96.19 112 LEU A CA 1
ATOM 895 C C . LEU A 1 112 ? 1.178 -8.459 -9.841 1.00 96.19 112 LEU A C 1
ATOM 897 O O . LEU A 1 112 ? 0.166 -9.027 -9.441 1.00 96.19 112 LEU A O 1
ATOM 901 N N . ARG A 1 113 ? 2.137 -9.111 -10.504 1.00 95.44 113 ARG A N 1
ATOM 902 C CA . ARG A 1 113 ? 2.112 -10.539 -10.850 1.00 95.44 113 ARG A CA 1
ATOM 903 C C . ARG A 1 113 ? 2.451 -11.465 -9.674 1.00 95.44 113 ARG A C 1
ATOM 905 O O . ARG A 1 113 ? 2.148 -12.654 -9.763 1.00 95.44 113 ARG A O 1
ATOM 912 N N . ASN A 1 114 ? 3.060 -10.966 -8.594 1.00 95.38 114 ASN A N 1
ATOM 913 C CA . ASN A 1 114 ? 3.520 -11.806 -7.473 1.00 95.38 114 ASN A CA 1
ATOM 914 C C . ASN A 1 114 ? 2.454 -12.775 -6.923 1.00 95.38 114 ASN A C 1
ATOM 916 O O . ASN A 1 114 ? 2.755 -13.965 -6.830 1.00 95.38 114 ASN A O 1
ATOM 920 N N . PRO A 1 115 ? 1.207 -12.347 -6.646 1.00 96.44 115 PRO A N 1
ATOM 921 C CA . PRO A 1 115 ? 0.180 -13.246 -6.114 1.00 96.44 115 PRO A CA 1
ATOM 922 C C . PRO A 1 115 ? -0.182 -14.386 -7.069 1.00 96.44 115 PRO A C 1
ATOM 924 O O . PRO A 1 115 ? -0.446 -15.504 -6.636 1.00 96.44 115 PRO A O 1
ATOM 927 N N . PHE A 1 116 ? -0.172 -14.108 -8.375 1.00 96.25 116 PHE A N 1
ATOM 928 C CA . PHE A 1 116 ? -0.414 -15.109 -9.411 1.00 96.25 116 PHE A CA 1
ATOM 929 C C . PHE A 1 116 ? 0.739 -16.115 -9.491 1.00 96.25 116 PHE A C 1
ATOM 931 O O . PHE A 1 116 ? 0.508 -17.319 -9.510 1.00 96.25 116 PHE A O 1
ATOM 938 N N . MET A 1 117 ? 1.989 -15.639 -9.467 1.00 96.12 117 MET A N 1
ATOM 939 C CA . MET A 1 117 ? 3.163 -16.524 -9.489 1.00 96.12 117 MET A CA 1
ATOM 940 C C . MET A 1 117 ? 3.290 -17.394 -8.245 1.00 96.12 117 MET A C 1
ATOM 942 O O . MET A 1 117 ? 3.817 -18.497 -8.336 1.00 96.12 117 MET A O 1
ATOM 946 N N . ALA A 1 118 ? 2.801 -16.910 -7.104 1.00 93.75 118 ALA A N 1
ATOM 947 C CA . ALA A 1 118 ? 2.722 -17.677 -5.868 1.00 93.75 118 ALA A CA 1
ATOM 948 C C . ALA A 1 118 ? 1.549 -18.681 -5.848 1.00 93.75 118 ALA A C 1
ATOM 950 O O . ALA A 1 118 ? 1.378 -19.387 -4.861 1.00 93.75 118 ALA A O 1
ATOM 951 N N . GLY A 1 119 ? 0.722 -18.740 -6.901 1.00 96.19 119 GLY A N 1
ATOM 952 C CA . GLY A 1 119 ? -0.429 -19.644 -6.980 1.00 96.19 119 GLY A CA 1
ATOM 953 C C . GLY A 1 119 ? -1.606 -19.262 -6.074 1.00 96.19 119 GLY A C 1
ATOM 954 O O . GLY A 1 119 ? -2.506 -20.072 -5.882 1.00 96.19 119 GLY A O 1
ATOM 955 N N . ILE A 1 120 ? -1.624 -18.041 -5.522 1.00 95.75 120 ILE A N 1
ATOM 956 C CA . ILE A 1 120 ? -2.661 -17.582 -4.577 1.00 95.75 120 ILE A CA 1
ATOM 957 C C . ILE A 1 120 ? -3.963 -17.248 -5.311 1.00 95.75 120 ILE A C 1
ATOM 959 O O . ILE A 1 120 ? -5.059 -17.466 -4.798 1.00 95.75 120 ILE A O 1
ATOM 963 N N . VAL A 1 121 ? -3.853 -16.694 -6.519 1.00 96.19 121 VAL A N 1
ATOM 964 C CA . VAL A 1 121 ? -5.000 -16.328 -7.356 1.00 96.19 121 VAL A CA 1
ATOM 965 C C . VAL A 1 121 ? -4.771 -16.735 -8.810 1.00 96.19 121 VAL A C 1
ATOM 967 O O . VAL A 1 121 ? -3.637 -16.679 -9.284 1.00 96.19 121 VAL A O 1
ATOM 970 N N . PRO A 1 122 ? -5.836 -17.047 -9.569 1.00 94.56 122 PRO A N 1
ATOM 971 C CA . PRO A 1 122 ? -5.719 -17.391 -10.987 1.00 94.56 122 PRO A CA 1
ATOM 972 C C . PRO A 1 122 ? -5.425 -16.178 -11.886 1.00 94.56 122 PRO A C 1
ATOM 974 O O . PRO A 1 122 ? -5.080 -16.345 -13.049 1.00 94.56 122 PRO A O 1
ATOM 977 N N . HIS A 1 123 ? -5.582 -14.951 -11.376 1.00 93.19 123 HIS A N 1
ATOM 978 C CA . HIS A 1 123 ? -5.326 -13.718 -12.121 1.00 93.19 123 HIS A CA 1
ATOM 979 C C . HIS A 1 123 ? -4.979 -12.560 -11.163 1.00 93.19 123 HIS A C 1
ATOM 981 O O . HIS A 1 123 ? -5.676 -12.421 -10.154 1.00 93.19 123 HIS A O 1
ATOM 987 N N . PRO A 1 124 ? -3.996 -11.680 -11.466 1.00 92.94 124 PRO A N 1
ATOM 988 C CA . PRO A 1 124 ? -3.573 -10.580 -10.582 1.00 92.94 124 PRO A CA 1
ATOM 989 C C . PRO A 1 124 ? -4.710 -9.709 -10.025 1.00 92.94 124 PRO A C 1
ATOM 991 O O . PRO A 1 124 ? -4.753 -9.416 -8.835 1.00 92.94 124 PRO A O 1
ATOM 994 N N . VAL A 1 125 ? -5.698 -9.380 -10.861 1.00 92.06 125 VAL A N 1
ATOM 995 C CA . VAL A 1 125 ? -6.868 -8.547 -10.499 1.00 92.06 125 VAL A CA 1
ATOM 996 C C . VAL A 1 125 ? -7.736 -9.163 -9.396 1.00 92.06 125 VAL A C 1
ATOM 998 O O . VAL A 1 125 ? -8.455 -8.453 -8.690 1.00 92.06 125 VAL A O 1
ATOM 1001 N N . LYS A 1 126 ? -7.685 -10.490 -9.233 1.00 93.38 126 LYS A N 1
ATOM 1002 C CA . LYS A 1 126 ? -8.420 -11.196 -8.179 1.00 93.38 126 LYS A CA 1
ATOM 1003 C C . LYS A 1 126 ? -7.746 -11.062 -6.813 1.00 93.38 126 LYS A C 1
ATOM 1005 O O . LYS A 1 126 ? -8.390 -11.380 -5.820 1.00 93.38 126 LYS A O 1
ATOM 1010 N N . TYR A 1 127 ? -6.503 -10.580 -6.743 1.00 95.69 127 TYR A N 1
ATOM 1011 C CA . TYR A 1 127 ? -5.808 -10.380 -5.478 1.00 95.69 127 TYR A CA 1
ATOM 1012 C C . TYR A 1 127 ? -6.144 -9.009 -4.863 1.00 95.69 127 TYR A C 1
ATOM 1014 O O . TYR A 1 127 ? -5.765 -7.977 -5.426 1.00 95.69 127 TYR A O 1
ATOM 1022 N N . PRO A 1 128 ? -6.849 -8.965 -3.716 1.00 94.06 128 PRO A N 1
ATOM 1023 C CA . PRO A 1 128 ? -7.369 -7.716 -3.158 1.00 94.06 128 PRO A CA 1
ATOM 1024 C C . PRO A 1 128 ? -6.289 -6.827 -2.527 1.00 94.06 128 PRO A C 1
ATOM 1026 O O . PRO A 1 128 ? -6.478 -5.618 -2.439 1.00 94.06 128 PRO A O 1
ATOM 1029 N N . TRP A 1 129 ? -5.149 -7.397 -2.128 1.00 97.38 129 TRP A N 1
ATOM 1030 C CA . TRP A 1 129 ? -4.101 -6.703 -1.369 1.00 97.38 129 TRP A CA 1
ATOM 1031 C C . TRP A 1 129 ? -2.995 -6.135 -2.268 1.00 97.38 129 TRP A C 1
ATOM 1033 O O . TRP A 1 129 ? -1.803 -6.198 -1.964 1.00 97.38 129 TRP A O 1
ATOM 1043 N N . SER A 1 130 ? -3.386 -5.619 -3.431 1.00 96.62 130 SER A N 1
ATOM 1044 C CA . SER A 1 130 ? -2.484 -5.004 -4.405 1.00 96.62 130 SER A CA 1
ATOM 1045 C C . SER A 1 130 ? -3.175 -3.868 -5.144 1.00 96.62 130 SER A C 1
ATOM 1047 O O . SER A 1 130 ? -4.403 -3.780 -5.174 1.00 96.62 130 SER A O 1
ATOM 1049 N N . SER A 1 131 ? -2.391 -3.047 -5.836 1.00 95.75 131 SER A N 1
ATOM 1050 C CA . SER A 1 131 ? -2.928 -2.029 -6.739 1.00 95.75 131 SER A CA 1
ATOM 1051 C C . SER A 1 131 ? -3.344 -2.586 -8.107 1.00 95.75 131 SER A C 1
ATOM 1053 O O . SER A 1 131 ? -3.587 -1.803 -9.019 1.00 95.75 131 SER A O 1
ATOM 1055 N N . SER A 1 132 ? -3.408 -3.912 -8.304 1.00 94.25 132 SER A N 1
ATOM 1056 C CA . SER A 1 132 ? -3.673 -4.512 -9.623 1.00 94.25 132 SER A CA 1
ATOM 1057 C C . SER A 1 132 ? -5.013 -4.064 -10.210 1.00 94.25 132 SER A C 1
ATOM 1059 O O . SER A 1 132 ? -5.098 -3.773 -11.402 1.00 94.25 132 SER A O 1
ATOM 1061 N N . LYS A 1 133 ? -6.048 -3.924 -9.373 1.00 91.38 133 LYS A N 1
ATOM 1062 C CA . LYS A 1 133 ? -7.370 -3.458 -9.815 1.00 91.38 133 LYS A CA 1
ATOM 1063 C C . LYS A 1 133 ? -7.323 -2.073 -10.460 1.00 91.38 133 LYS A C 1
ATOM 1065 O O . LYS A 1 133 ? -7.986 -1.889 -11.469 1.00 91.38 133 LYS A O 1
ATOM 1070 N N . CYS A 1 134 ? -6.465 -1.168 -9.989 1.00 91.75 134 CYS A N 1
ATOM 1071 C CA . CYS A 1 134 ? -6.335 0.178 -10.556 1.00 91.75 134 CYS A CA 1
ATOM 1072 C C . CYS A 1 134 ?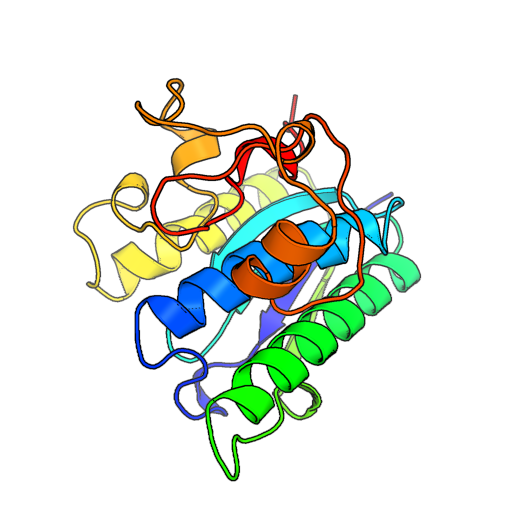 -5.802 0.199 -11.998 1.00 91.75 134 CYS A C 1
ATOM 1074 O O . CYS A 1 134 ? -5.926 1.217 -12.671 1.00 91.75 134 CYS A O 1
ATOM 1076 N N . TYR A 1 135 ? -5.190 -0.895 -12.466 1.00 89.50 135 TYR A N 1
ATOM 1077 C CA . TYR A 1 135 ? -4.629 -1.005 -13.817 1.00 89.50 135 TYR A CA 1
ATOM 1078 C C . TYR A 1 135 ? -5.568 -1.696 -14.805 1.00 89.50 135 TYR A C 1
ATOM 1080 O O . TYR A 1 135 ? -5.506 -1.431 -16.002 1.00 89.50 135 TYR A O 1
ATOM 1088 N N . PHE A 1 136 ? -6.403 -2.613 -14.319 1.00 85.19 136 PHE A N 1
ATOM 1089 C CA . PHE A 1 136 ? -7.148 -3.538 -15.176 1.00 85.19 136 PHE A CA 1
ATOM 1090 C C . PHE A 1 136 ? -8.660 -3.495 -14.953 1.00 85.19 136 PHE A C 1
ATOM 1092 O O . PHE A 1 136 ? -9.397 -4.108 -15.719 1.00 85.19 136 PHE A O 1
ATOM 1099 N N . ASN A 1 137 ? -9.129 -2.799 -13.916 1.00 78.94 137 ASN A N 1
ATOM 1100 C CA . ASN A 1 137 ? -10.543 -2.636 -13.624 1.00 78.94 137 ASN A CA 1
ATOM 1101 C C . ASN A 1 137 ? -10.869 -1.140 -13.561 1.00 78.94 137 ASN A C 1
ATOM 1103 O O . ASN A 1 137 ? -10.370 -0.421 -12.702 1.00 78.94 137 ASN A O 1
ATOM 1107 N N . GLY A 1 138 ? -11.692 -0.661 -14.494 1.00 60.97 138 GLY A N 1
ATOM 1108 C CA . GLY A 1 138 ? -12.060 0.758 -14.571 1.00 60.97 138 GLY A CA 1
ATOM 1109 C C . GLY A 1 138 ? -13.150 1.182 -13.582 1.00 60.97 138 GLY A C 1
ATOM 1110 O O . GLY A 1 138 ? -13.410 2.373 -13.442 1.00 60.97 138 GLY A O 1
ATOM 1111 N N . SER A 1 139 ? -13.804 0.229 -12.913 1.00 62.91 139 SER A N 1
ATOM 1112 C CA . SER A 1 139 ? -14.925 0.494 -12.013 1.00 62.91 139 SER A CA 1
ATOM 1113 C C . SER A 1 139 ? -14.525 0.309 -10.551 1.00 62.91 139 SER A C 1
ATOM 1115 O O . SER A 1 139 ? -14.090 -0.778 -10.150 1.00 62.91 139 SER A O 1
ATOM 1117 N N . LEU A 1 140 ? -14.744 1.362 -9.762 1.00 65.81 140 LEU A N 1
ATOM 1118 C CA . LEU A 1 140 ? -14.755 1.311 -8.302 1.00 65.81 140 LEU A CA 1
ATOM 1119 C C . LEU A 1 140 ? -15.774 0.271 -7.814 1.00 65.81 140 LEU A C 1
ATOM 1121 O O . LEU A 1 140 ? -16.747 -0.035 -8.508 1.00 65.81 140 LEU A O 1
ATOM 1125 N N . SER A 1 141 ? -15.548 -0.285 -6.625 1.00 67.81 141 SER A N 1
ATOM 1126 C CA . SER A 1 141 ? -16.525 -1.176 -6.002 1.00 67.81 141 SER A CA 1
ATOM 1127 C C . SER A 1 141 ? -17.858 -0.463 -5.784 1.00 67.81 141 SER A C 1
ATOM 1129 O O . SER A 1 141 ? -17.902 0.723 -5.465 1.00 67.81 141 SER A O 1
ATOM 1131 N N . CYS A 1 142 ? -18.945 -1.218 -5.905 1.00 63.78 142 CYS A N 1
ATOM 1132 C CA . CYS A 1 142 ? -20.234 -0.835 -5.351 1.00 63.78 142 CYS A CA 1
ATOM 1133 C C . CYS A 1 142 ? -20.061 -0.726 -3.821 1.00 63.78 142 CYS A C 1
ATOM 1135 O O . CYS A 1 142 ? -19.378 -1.572 -3.244 1.00 63.78 142 CYS A O 1
ATOM 1137 N N . ASP A 1 143 ? -20.643 0.285 -3.177 1.00 85.44 143 ASP A N 1
ATOM 1138 C CA . ASP A 1 143 ? -20.594 0.521 -1.717 1.00 85.44 143 ASP A CA 1
ATOM 1139 C C . ASP A 1 143 ? -19.284 1.135 -1.185 1.00 85.44 143 ASP A C 1
ATOM 1141 O O . ASP A 1 143 ? -18.569 0.553 -0.363 1.00 85.44 143 ASP A O 1
ATOM 1145 N N . LEU A 1 144 ? -18.980 2.350 -1.651 1.00 92.50 144 LEU A N 1
ATOM 1146 C CA . LEU A 1 144 ? -17.918 3.190 -1.098 1.00 92.50 144 LEU A CA 1
ATOM 1147 C C . LEU A 1 144 ? -18.481 4.306 -0.224 1.00 92.50 144 LEU A C 1
ATOM 1149 O O . LEU A 1 144 ? -19.472 4.943 -0.574 1.00 92.50 144 LEU A O 1
ATOM 1153 N N . HIS A 1 145 ? -17.789 4.568 0.879 1.00 94.56 145 HIS A N 1
ATOM 1154 C CA . HIS A 1 145 ? -18.105 5.620 1.836 1.00 94.56 145 HIS A CA 1
ATOM 1155 C C . HIS A 1 145 ? -17.013 6.683 1.839 1.00 94.56 145 HIS A C 1
ATOM 1157 O O . HIS A 1 145 ? -15.831 6.380 1.659 1.00 94.56 145 HIS A O 1
ATOM 1163 N N . ASN A 1 146 ? -17.400 7.935 2.062 1.00 95.56 146 ASN A N 1
ATOM 1164 C CA . ASN A 1 146 ? -16.475 9.056 2.092 1.00 95.56 146 ASN A CA 1
ATOM 1165 C C . ASN A 1 146 ? -15.932 9.269 3.515 1.00 95.56 146 ASN A C 1
ATOM 1167 O O . ASN A 1 146 ? -16.691 9.320 4.480 1.00 95.56 146 ASN A O 1
ATOM 1171 N N . ILE A 1 147 ? -14.612 9.420 3.673 1.00 95.19 147 ILE A N 1
ATOM 1172 C CA . ILE A 1 147 ? -14.001 9.654 4.996 1.00 95.19 147 ILE A CA 1
ATOM 1173 C C . ILE A 1 147 ? -14.489 10.972 5.615 1.00 95.19 147 ILE A C 1
ATOM 1175 O O . ILE A 1 147 ? -14.600 11.067 6.836 1.00 95.19 147 ILE A O 1
ATOM 1179 N N . GLY A 1 148 ? -14.803 11.982 4.801 1.00 93.50 148 GLY A N 1
ATOM 1180 C CA . GLY A 1 148 ? -15.360 13.259 5.247 1.00 93.50 148 GLY A CA 1
ATOM 1181 C C . GLY A 1 148 ? -16.732 13.159 5.919 1.00 93.50 148 GLY A C 1
ATOM 1182 O O . GLY A 1 148 ? -17.091 14.068 6.663 1.00 93.50 148 GLY A O 1
ATOM 1183 N N . GLU A 1 149 ? -17.469 12.065 5.714 1.00 93.62 149 GLU A N 1
ATOM 1184 C CA . GLU A 1 149 ? -18.752 11.800 6.382 1.00 93.62 149 GLU A CA 1
ATOM 1185 C C . GLU A 1 149 ? -18.569 11.252 7.807 1.00 93.62 149 GLU A C 1
ATOM 1187 O O . GLU A 1 149 ? -19.510 11.245 8.601 1.00 93.62 149 GLU A O 1
ATOM 1192 N N . LEU A 1 150 ? -17.359 10.805 8.161 1.00 92.75 150 LEU A N 1
ATOM 1193 C CA . LEU A 1 150 ? -17.060 10.241 9.472 1.00 92.75 150 LEU A CA 1
ATOM 1194 C C . LEU A 1 150 ? -16.627 11.315 10.477 1.00 92.75 150 LEU A C 1
ATOM 1196 O O . LEU A 1 150 ? -15.737 12.135 10.238 1.00 92.75 150 LEU A O 1
ATOM 1200 N N . GLY A 1 151 ? -17.177 11.237 11.689 1.00 92.81 151 GLY A N 1
ATOM 1201 C CA . GLY A 1 151 ? -16.690 12.003 12.829 1.00 92.81 151 GLY A CA 1
ATOM 1202 C C . GLY A 1 151 ? -15.293 11.555 13.281 1.00 92.81 151 GLY A C 1
ATOM 1203 O O . GLY A 1 151 ? -14.868 10.416 13.082 1.00 92.81 151 GLY A O 1
ATOM 1204 N N . THR A 1 152 ? -14.579 12.427 14.004 1.00 90.62 152 THR A N 1
ATOM 1205 C CA . THR A 1 152 ? -13.208 12.139 14.488 1.00 90.62 152 THR A CA 1
ATOM 1206 C C . THR A 1 152 ? -13.123 10.846 15.311 1.00 90.62 152 THR A C 1
ATOM 1208 O O . THR A 1 152 ? -12.130 10.123 15.228 1.00 90.62 152 THR A O 1
ATOM 1211 N N . ARG A 1 153 ? -14.152 10.544 16.113 1.00 92.50 153 ARG A N 1
ATOM 1212 C CA . ARG A 1 153 ? -14.219 9.308 16.903 1.00 92.50 153 ARG A CA 1
ATOM 1213 C C . ARG A 1 153 ? -14.340 8.072 16.009 1.00 92.50 153 ARG A C 1
ATOM 1215 O O . ARG A 1 153 ? -13.555 7.147 16.185 1.00 92.50 153 ARG A O 1
ATOM 1222 N N . GLN A 1 154 ? -15.240 8.101 15.027 1.00 92.81 154 GLN A N 1
ATOM 1223 C CA . GLN A 1 154 ? -15.447 7.001 14.080 1.00 92.81 154 GLN A CA 1
ATOM 1224 C C . GLN A 1 154 ? -14.175 6.722 13.270 1.00 92.81 154 GLN A C 1
ATOM 1226 O O . GLN A 1 154 ? -13.744 5.577 13.193 1.00 92.81 154 GLN A O 1
ATOM 1231 N N . CYS A 1 155 ? -13.489 7.761 12.776 1.00 91.81 155 CYS A N 1
ATOM 1232 C CA . CYS A 1 155 ? -12.200 7.603 12.091 1.00 91.81 155 CYS A CA 1
ATOM 1233 C C . CYS A 1 155 ? -11.143 6.910 12.964 1.00 91.81 155 CYS A C 1
ATOM 1235 O O . CYS A 1 155 ? -10.408 6.046 12.488 1.00 91.81 155 CYS A O 1
ATOM 1237 N N . ARG A 1 156 ? -11.056 7.271 14.252 1.00 91.25 156 ARG A N 1
ATOM 1238 C CA . ARG A 1 156 ? -10.111 6.642 15.192 1.00 91.25 156 ARG A CA 1
ATOM 1239 C C . ARG A 1 156 ? -10.481 5.195 15.488 1.00 91.25 156 ARG A C 1
ATOM 1241 O O . ARG A 1 156 ? -9.589 4.361 15.617 1.00 91.25 156 ARG A O 1
ATOM 1248 N N . GLU A 1 157 ? -11.769 4.904 15.616 1.00 92.00 157 GLU A N 1
ATOM 1249 C CA . GLU A 1 157 ? -12.265 3.549 15.847 1.00 92.00 157 GLU A CA 1
ATOM 1250 C C . GLU A 1 157 ? -12.039 2.654 14.624 1.00 92.00 157 GLU A C 1
ATOM 1252 O O . GLU A 1 157 ? -11.639 1.506 14.810 1.00 92.00 157 GLU A O 1
ATOM 1257 N N . LEU A 1 158 ? -12.203 3.180 13.408 1.00 92.38 158 LEU A N 1
ATOM 1258 C CA . LEU A 1 158 ? -12.044 2.434 12.160 1.00 92.38 158 LEU A CA 1
ATOM 1259 C C . LEU A 1 158 ? -10.569 2.234 11.781 1.00 92.38 158 LEU A C 1
ATOM 1261 O O . LEU A 1 158 ? -10.111 1.107 11.622 1.00 92.38 158 LEU A O 1
ATOM 1265 N N . PHE A 1 159 ? -9.793 3.319 11.692 1.00 92.94 159 PHE A N 1
ATOM 1266 C CA . PHE A 1 159 ? -8.416 3.277 11.179 1.00 92.94 159 PHE A CA 1
ATOM 1267 C C . PHE A 1 159 ? -7.349 3.120 12.266 1.00 92.94 159 PHE A C 1
ATOM 1269 O O . PHE A 1 159 ? -6.160 3.023 11.956 1.00 92.94 159 PHE A O 1
ATOM 1276 N N . LYS A 1 160 ? -7.750 3.137 13.546 1.00 90.38 160 LYS A N 1
ATOM 1277 C CA . LYS A 1 160 ? -6.863 2.960 14.711 1.00 90.38 160 LYS A CA 1
ATOM 1278 C C . LYS A 1 160 ? -5.643 3.894 14.692 1.00 90.38 160 LYS A C 1
ATOM 1280 O O . LYS A 1 160 ? -4.552 3.531 15.130 1.00 90.38 160 LYS A O 1
ATOM 1285 N N . THR A 1 161 ? -5.811 5.108 14.169 1.00 90.00 161 THR A N 1
ATOM 1286 C CA . THR A 1 161 ? -4.756 6.124 14.074 1.00 90.00 161 THR A CA 1
ATOM 1287 C C . THR A 1 161 ? -5.308 7.524 14.323 1.00 90.00 161 THR A C 1
ATOM 1289 O O . THR A 1 161 ? -6.509 7.772 14.228 1.00 90.00 161 THR A O 1
ATOM 1292 N N . ARG A 1 162 ? -4.413 8.452 14.677 1.00 90.00 162 ARG A N 1
ATOM 1293 C CA . ARG A 1 162 ? -4.714 9.887 14.811 1.00 90.00 162 ARG A CA 1
ATOM 1294 C C . ARG A 1 162 ? -4.383 10.681 13.546 1.00 90.00 162 ARG A C 1
ATOM 1296 O O . ARG A 1 162 ? -4.688 11.870 13.496 1.00 90.00 162 ARG A O 1
ATOM 1303 N N . LEU A 1 163 ? -3.738 10.047 12.565 1.00 92.75 163 LEU A N 1
ATOM 1304 C CA . LEU A 1 163 ? -3.452 10.673 11.280 1.00 92.75 163 LEU A CA 1
ATOM 1305 C C . LEU A 1 163 ? -4.762 10.985 10.555 1.00 92.75 163 LEU A C 1
ATOM 1307 O O . LEU A 1 163 ? -5.727 10.227 10.641 1.00 92.75 163 LEU A O 1
ATOM 1311 N N . LYS A 1 164 ? -4.785 12.117 9.855 1.00 92.50 164 LYS A N 1
ATOM 1312 C CA . LYS A 1 164 ? -5.931 12.555 9.060 1.00 92.50 164 LYS A CA 1
ATOM 1313 C C . LYS A 1 164 ? -5.652 12.286 7.591 1.00 92.50 164 LYS A C 1
ATOM 1315 O O . LYS A 1 164 ? -4.543 12.544 7.132 1.00 92.50 164 LYS A O 1
ATOM 1320 N N . LEU A 1 165 ? -6.665 11.807 6.884 1.00 93.94 165 LEU A N 1
ATOM 1321 C CA . LEU A 1 165 ? -6.666 11.692 5.430 1.00 93.94 165 LEU A CA 1
ATOM 1322 C C . LEU A 1 165 ? -7.492 12.827 4.823 1.00 93.94 165 LEU A C 1
ATOM 1324 O O . LEU A 1 165 ? -8.290 13.442 5.540 1.00 93.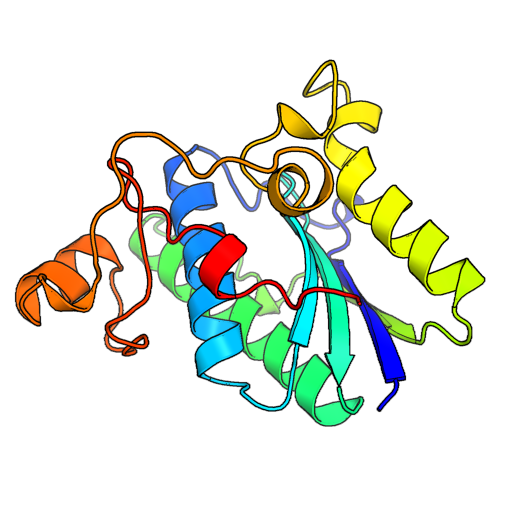94 165 LEU A O 1
ATOM 1328 N N . PRO A 1 166 ? -7.311 13.119 3.527 1.00 94.12 166 PRO A N 1
ATOM 1329 C CA . PRO A 1 166 ? -8.188 14.037 2.816 1.00 94.12 166 PRO A CA 1
ATOM 1330 C C . PRO A 1 166 ? -9.647 13.584 2.928 1.00 94.12 166 PRO A C 1
ATOM 1332 O O . PRO A 1 166 ? -9.932 12.392 2.840 1.00 94.12 166 PRO A O 1
ATOM 1335 N N . SER A 1 167 ? -10.578 14.527 3.097 1.00 93.19 167 SER A N 1
ATOM 1336 C CA . SER A 1 167 ? -12.006 14.209 3.239 1.00 93.19 167 SER A CA 1
ATOM 1337 C C . SER A 1 167 ? -12.541 13.427 2.041 1.00 93.19 167 SER A C 1
ATOM 1339 O O . SER A 1 167 ? -13.283 12.480 2.229 1.00 93.19 167 SER A O 1
ATOM 1341 N N . GLY A 1 168 ? -12.087 13.740 0.824 1.00 93.88 168 GLY A N 1
ATOM 1342 C CA . GLY A 1 168 ? -12.483 13.040 -0.402 1.00 93.88 168 GLY A CA 1
ATOM 1343 C C . GLY A 1 168 ? -12.005 11.587 -0.532 1.00 93.88 168 GLY A C 1
ATOM 1344 O O . GLY A 1 168 ? -12.269 10.968 -1.561 1.00 93.88 168 GLY A O 1
ATOM 1345 N N . TYR A 1 169 ? -11.272 11.043 0.446 1.00 95.19 169 TYR A N 1
ATOM 1346 C CA . TYR A 1 169 ? -10.853 9.645 0.398 1.00 95.19 169 TYR A CA 1
ATOM 1347 C C . TYR A 1 169 ? -12.041 8.703 0.585 1.00 95.19 169 TYR A C 1
ATOM 1349 O O . TYR A 1 169 ? -12.923 8.968 1.400 1.00 95.19 169 TYR A O 1
ATOM 1357 N N . LEU A 1 170 ? -12.048 7.603 -0.169 1.00 95.62 170 LEU A N 1
ATOM 1358 C CA . LEU A 1 170 ? -13.094 6.593 -0.116 1.00 95.62 170 LEU A CA 1
ATOM 1359 C C . LEU A 1 170 ? -12.586 5.335 0.589 1.00 95.62 170 LEU A C 1
ATOM 1361 O O . LEU A 1 170 ? -11.407 4.979 0.497 1.00 95.62 170 LEU A O 1
ATOM 1365 N N . PHE A 1 171 ? -13.485 4.651 1.284 1.00 95.69 171 PHE A N 1
ATOM 1366 C CA . PHE A 1 171 ? -13.226 3.343 1.871 1.00 95.69 171 PHE A CA 1
ATOM 1367 C C . PHE A 1 171 ? -14.415 2.406 1.652 1.00 95.69 171 PHE A C 1
ATOM 1369 O O . PHE A 1 171 ? -15.550 2.859 1.495 1.00 95.69 171 PHE A O 1
ATOM 1376 N N . ASP A 1 172 ? -14.154 1.103 1.609 1.00 93.69 172 ASP A N 1
ATOM 1377 C CA . ASP A 1 172 ? -15.196 0.088 1.442 1.00 93.69 172 ASP A CA 1
ATOM 1378 C C . ASP A 1 172 ? -15.808 -0.353 2.784 1.00 93.69 172 ASP A C 1
ATOM 1380 O O . ASP A 1 172 ? -15.329 -0.008 3.866 1.00 93.69 172 ASP A O 1
ATOM 1384 N N . LYS A 1 173 ? -16.855 -1.181 2.732 1.00 91.88 173 LYS A N 1
ATOM 1385 C CA . LYS A 1 173 ? -17.526 -1.728 3.927 1.00 91.88 173 LYS A CA 1
ATOM 1386 C C . LYS A 1 173 ? -16.622 -2.510 4.892 1.00 91.88 173 LYS A C 1
ATOM 1388 O O . LYS A 1 173 ? -17.007 -2.722 6.038 1.00 91.88 173 LYS A O 1
ATOM 1393 N N . SER A 1 174 ? -15.456 -2.979 4.441 1.00 92.06 174 SER A N 1
ATOM 1394 C CA . SER A 1 174 ? -14.483 -3.670 5.297 1.00 92.06 174 SER A CA 1
ATOM 1395 C C . SER A 1 174 ? -13.550 -2.703 6.034 1.00 92.06 174 SER A C 1
ATOM 1397 O O . SER A 1 174 ? -12.824 -3.115 6.938 1.00 92.06 174 SER A O 1
ATOM 1399 N N . GLY A 1 175 ? -13.587 -1.413 5.685 1.00 93.19 175 GLY A N 1
ATOM 1400 C CA . GLY A 1 175 ? -12.716 -0.384 6.242 1.00 93.19 175 GLY A CA 1
ATOM 1401 C C . GLY A 1 175 ? -11.412 -0.197 5.466 1.00 93.19 175 GLY A C 1
ATOM 1402 O O . GLY A 1 175 ? -10.503 0.465 5.976 1.00 93.19 175 GLY A O 1
ATOM 1403 N N . VAL A 1 176 ? -11.286 -0.766 4.261 1.00 95.44 176 VAL A N 1
ATOM 1404 C CA . VAL A 1 176 ? -10.123 -0.548 3.387 1.00 95.44 176 VAL A CA 1
ATOM 1405 C C . VAL A 1 176 ? -10.282 0.775 2.668 1.00 95.44 176 VAL A C 1
ATOM 1407 O O . VAL A 1 176 ? -11.241 0.968 1.926 1.00 95.44 176 VAL A O 1
ATOM 1410 N N . ILE A 1 177 ? -9.306 1.661 2.831 1.00 96.06 177 ILE A N 1
ATOM 1411 C CA . ILE A 1 177 ? -9.156 2.847 1.992 1.00 96.06 177 ILE A CA 1
ATOM 1412 C C . ILE A 1 177 ? -8.755 2.372 0.602 1.00 96.06 177 ILE A C 1
ATOM 1414 O O . ILE A 1 177 ? -7.730 1.693 0.440 1.00 96.06 177 ILE A O 1
ATOM 1418 N N . VAL A 1 178 ? -9.561 2.714 -0.397 1.00 94.25 178 VAL A N 1
ATOM 1419 C CA . VAL A 1 178 ? -9.397 2.120 -1.721 1.00 94.25 178 VAL A CA 1
ATOM 1420 C C . VAL A 1 178 ? -8.153 2.673 -2.431 1.00 94.25 178 VAL A C 1
ATOM 1422 O O . VAL A 1 178 ? -7.882 3.876 -2.352 1.00 94.25 178 VAL A O 1
ATOM 1425 N N . PRO A 1 179 ? -7.346 1.821 -3.098 1.00 94.38 179 PRO A N 1
ATOM 1426 C CA . PRO A 1 179 ? -6.094 2.246 -3.727 1.00 94.38 179 PRO A CA 1
ATOM 1427 C C . PRO A 1 179 ? -6.229 3.371 -4.752 1.00 94.38 179 PRO A C 1
ATOM 1429 O O . PRO A 1 179 ? -5.302 4.162 -4.917 1.00 94.38 179 PRO A O 1
ATOM 1432 N N . GLU A 1 180 ? -7.385 3.504 -5.397 1.00 92.44 180 GLU A N 1
ATOM 1433 C CA . GLU A 1 180 ? -7.693 4.569 -6.352 1.00 92.44 180 GLU A CA 1
ATOM 1434 C C . GLU A 1 180 ? -7.535 5.976 -5.752 1.00 92.44 180 GLU A C 1
ATOM 1436 O O . GLU A 1 180 ? -7.317 6.933 -6.495 1.00 92.44 180 GLU A O 1
ATOM 1441 N N . ASN A 1 181 ? -7.596 6.116 -4.422 1.00 93.06 181 ASN A N 1
ATOM 1442 C CA . ASN A 1 181 ? -7.381 7.389 -3.736 1.00 93.06 181 ASN A CA 1
ATOM 1443 C C . ASN A 1 181 ? -5.910 7.809 -3.614 1.00 93.06 181 ASN A C 1
ATOM 1445 O O . ASN A 1 181 ? -5.647 9.000 -3.438 1.00 93.06 181 ASN A O 1
ATOM 1449 N N . TYR A 1 182 ? -4.962 6.869 -3.666 1.00 93.12 182 TYR A N 1
ATOM 1450 C CA . TYR A 1 182 ? -3.548 7.133 -3.353 1.00 93.12 182 TYR A CA 1
ATOM 1451 C C . TYR A 1 182 ? -2.544 6.515 -4.338 1.00 93.12 182 TYR A C 1
ATOM 1453 O O . TYR A 1 182 ? -1.336 6.703 -4.180 1.00 93.12 182 TYR A O 1
ATOM 1461 N N . ILE A 1 183 ? -3.015 5.806 -5.367 1.00 93.75 183 ILE A N 1
ATOM 1462 C CA . ILE A 1 183 ? -2.199 5.391 -6.508 1.00 93.75 183 ILE A CA 1
ATOM 1463 C C . ILE A 1 183 ? -2.088 6.537 -7.510 1.00 93.75 183 ILE A C 1
ATOM 1465 O O . ILE A 1 183 ? -3.083 7.092 -7.978 1.00 93.75 183 ILE A O 1
ATOM 1469 N N . ALA A 1 184 ? -0.855 6.866 -7.883 1.00 89.62 184 ALA A N 1
ATOM 1470 C CA . ALA A 1 184 ? -0.591 7.800 -8.959 1.00 89.62 184 ALA A CA 1
ATOM 1471 C C . ALA A 1 184 ? -0.958 7.164 -10.303 1.00 89.62 184 ALA A C 1
ATOM 1473 O O . ALA A 1 184 ? -0.453 6.098 -10.664 1.00 89.62 184 ALA A O 1
ATOM 1474 N N . LYS A 1 185 ? -1.808 7.847 -11.073 1.00 70.88 185 LYS A N 1
ATOM 1475 C CA . LYS A 1 185 ? -2.075 7.474 -12.463 1.00 70.88 185 LYS A CA 1
ATOM 1476 C C . LYS A 1 185 ? -0.808 7.733 -13.273 1.00 70.88 185 LYS A C 1
ATOM 1478 O O . LYS A 1 185 ? -0.347 8.869 -13.358 1.00 70.88 185 LYS A O 1
ATOM 1483 N N . VAL A 1 186 ? -0.229 6.680 -13.840 1.00 58.47 186 VAL A N 1
ATOM 1484 C CA . VAL A 1 186 ? 0.861 6.814 -14.810 1.00 58.47 186 VAL A CA 1
ATOM 1485 C C . VAL A 1 186 ? 0.213 7.119 -16.159 1.00 58.47 186 VAL A C 1
ATOM 1487 O O . VAL A 1 186 ? -0.175 6.200 -16.873 1.00 58.47 186 VAL A O 1
ATOM 1490 N N . THR A 1 187 ? 0.001 8.403 -16.443 1.00 48.47 187 THR A N 1
ATOM 1491 C CA . THR A 1 187 ? -0.320 8.908 -17.790 1.00 48.47 187 THR A CA 1
ATOM 1492 C C . THR A 1 187 ? 0.945 9.058 -18.611 1.00 48.47 187 THR A C 1
ATOM 1494 O O . THR A 1 187 ? 1.918 9.612 -18.044 1.00 48.47 187 THR A O 1
#

Sequence (187 aa):
MSFYHFYTDGRCQSLIFRDAEDFIRGMNAVAFSVQVCQSVSVVAFCLMDNHVHFVLKGISGDVSDFAKCFKRLLSIQLANKYLKPEPLRYAKSGFKEILDPYHLKVTVAYCLRNPFMAGIVPHPVKYPWSSSKCYFNGSLSCDLHNIGELGTRQCRELFKTRLKLPSGYLFDKSGVIVPENYIAKVT

Organism: NCBI:txid2840872

Secondary structure (DSSP, 8-state):
-EEEEEEE-GGG---S--SHHHHHHHHHHHHHHHHH-TT-EEEEEEE-SS-EEEEEEE-HHHHHHHHHHHHHHHHHHHHTTSSSPPPGGGS-EEEEEE-SHHHHHHHHHHHHHHHHHTTS-SSGGG-TTBTTHHHH--SPPSSEEEGGGS-HHHHHHHH-SSPPPPTT-EEETTSPBPGGGTBPP--

pLDDT: mean 91.42, std 8.65, range [48.47, 98.31]

Radius of gyration: 15.64 Å; chains: 1; bounding box: 37×34×42 Å

Foldseek 3Di:
DFKKKKKFDLVVFDFLADDPVLLLLLLLLLQLLCVVLVQKAWAKKADDRRMIITIIDHDPVSVVSSVVSSQVSSQVVVVVVDVDDDRSNPGHMDMDIQDDPVSSVVSRCVRLCVCCVVVNDVDSCPRQSICVCVPPPPDDDDAKDFQLVDDQVRCCVLNVDNRDGPRRFIDHPNSHGHCVVRHDDPD

InterPro domains:
  IPR036515 Transposase IS200-like superfamily [G3DSA:3.30.70.1290] (1-149)
  IPR036515 Transposase IS200-like superfamily [SSF143422] (33-119)